Protein AF-H0T6N4-F1 (afdb_monomer_lite)

Foldseek 3Di:
DDQDDDDDDDDPDQDADDQVVVQVVCPPPVNVVVCVVVVNNGSLSVLLPDLAFPVLVCVVVDPDDDCDPVRNPVVPPPPVVVVCVVDDSLVVVLVSSVRHDYASVRHHDPVCRVVCRQQSVLSNVLVSLLSVLVVPDPDDDDQPRCCVSRLVSLLVSCLSHVPNCVSLVVLLVNLVSCVVPPVVVSLVSLVSSCVSNVVDCPSVVVCCVSPVD

Structure (mmCIF, N/CA/C/O backbone):
data_AF-H0T6N4-F1
#
_entry.id   AF-H0T6N4-F1
#
loop_
_atom_site.group_PDB
_atom_site.id
_atom_site.type_symbol
_atom_site.label_atom_id
_atom_site.label_alt_id
_atom_site.label_comp_id
_atom_site.label_asym_id
_atom_site.label_entity_id
_atom_site.label_seq_id
_atom_site.pdbx_PDB_ins_code
_atom_site.Cartn_x
_atom_site.Cartn_y
_atom_site.Cartn_z
_atom_site.occupancy
_atom_site.B_iso_or_equiv
_atom_site.auth_seq_id
_atom_site.auth_comp_id
_atom_site.auth_asym_id
_atom_site.auth_atom_id
_atom_site.pdbx_PDB_model_num
ATOM 1 N N . MET A 1 1 ? 16.482 3.032 12.336 1.00 51.75 1 MET A N 1
ATOM 2 C CA . MET A 1 1 ? 15.570 2.572 11.261 1.00 51.75 1 MET A CA 1
ATOM 3 C C . MET A 1 1 ? 16.281 1.523 10.421 1.00 51.75 1 MET A C 1
ATOM 5 O O . MET A 1 1 ? 17.484 1.651 10.234 1.00 51.75 1 MET A O 1
ATOM 9 N N . ARG A 1 2 ? 15.577 0.483 9.955 1.00 59.78 2 ARG A N 1
ATOM 10 C CA . ARG A 1 2 ? 16.132 -0.472 8.979 1.00 59.78 2 ARG A CA 1
ATOM 11 C C . ARG A 1 2 ? 16.198 0.201 7.602 1.00 59.78 2 ARG A C 1
ATOM 13 O O . ARG A 1 2 ? 15.245 0.874 7.221 1.00 59.78 2 ARG A O 1
ATOM 20 N N . THR A 1 3 ? 17.305 0.030 6.887 1.00 68.31 3 THR A N 1
ATOM 21 C CA . THR A 1 3 ? 17.477 0.498 5.504 1.00 68.31 3 THR A CA 1
ATOM 22 C C . THR A 1 3 ? 16.460 -0.206 4.597 1.00 68.31 3 THR A C 1
ATOM 24 O O . THR A 1 3 ? 16.413 -1.439 4.619 1.00 68.31 3 THR A O 1
ATOM 27 N N . PRO A 1 4 ? 15.629 0.521 3.828 1.00 76.06 4 PRO A N 1
ATOM 28 C CA . PRO A 1 4 ? 14.746 -0.107 2.856 1.00 76.06 4 PRO A CA 1
ATOM 29 C C . PRO A 1 4 ? 15.570 -0.789 1.759 1.00 76.06 4 PRO A C 1
ATOM 31 O O . PRO A 1 4 ? 16.602 -0.273 1.336 1.00 76.06 4 PRO A O 1
ATOM 34 N N . MET A 1 5 ? 15.110 -1.951 1.299 1.00 82.25 5 MET A N 1
ATOM 35 C CA . MET A 1 5 ? 15.769 -2.708 0.235 1.00 82.25 5 MET A CA 1
ATOM 36 C C . MET A 1 5 ? 14.965 -2.598 -1.056 1.00 82.25 5 MET A C 1
ATOM 38 O O . MET A 1 5 ? 13.753 -2.806 -1.055 1.00 82.25 5 MET A O 1
ATOM 42 N N . LEU A 1 6 ? 15.655 -2.310 -2.157 1.00 86.56 6 LEU A N 1
ATOM 43 C CA . LEU A 1 6 ? 15.113 -2.398 -3.508 1.00 86.56 6 LEU A CA 1
ATOM 44 C C . LEU A 1 6 ? 15.776 -3.570 -4.224 1.00 86.56 6 LEU A C 1
ATOM 46 O O . LEU A 1 6 ? 16.995 -3.724 -4.176 1.00 86.56 6 LEU A O 1
ATOM 50 N N . ALA A 1 7 ? 14.967 -4.386 -4.893 1.00 90.38 7 ALA A N 1
ATOM 51 C CA . ALA A 1 7 ? 15.448 -5.477 -5.725 1.00 90.38 7 ALA A CA 1
ATOM 52 C C . ALA A 1 7 ? 15.332 -5.094 -7.203 1.00 90.38 7 ALA A C 1
ATOM 54 O O . ALA A 1 7 ? 14.293 -4.605 -7.647 1.00 90.38 7 ALA A O 1
ATOM 55 N N . LEU A 1 8 ? 16.392 -5.353 -7.969 1.00 90.69 8 LEU A N 1
ATOM 56 C CA . LEU A 1 8 ? 16.370 -5.264 -9.425 1.00 90.69 8 LEU A CA 1
ATOM 57 C C . LEU A 1 8 ? 16.083 -6.646 -10.004 1.00 90.69 8 LEU A C 1
ATOM 59 O O . LEU A 1 8 ? 16.774 -7.616 -9.694 1.00 90.69 8 LEU A O 1
ATOM 63 N N . VAL A 1 9 ? 15.065 -6.728 -10.858 1.00 90.06 9 VAL A N 1
ATOM 64 C CA . VAL A 1 9 ? 14.668 -7.973 -11.521 1.00 90.06 9 VAL A CA 1
ATOM 65 C C . VAL A 1 9 ? 14.879 -7.816 -13.021 1.00 90.06 9 VAL A C 1
ATOM 67 O O . VAL A 1 9 ? 14.225 -7.002 -13.667 1.00 90.06 9 VAL A O 1
ATOM 70 N N . GLY A 1 10 ? 15.802 -8.604 -13.572 1.00 89.38 10 GLY A N 1
ATOM 71 C CA . GLY A 1 10 ? 16.109 -8.641 -15.001 1.00 89.38 10 GLY A CA 1
ATOM 72 C C . GLY A 1 10 ? 15.556 -9.891 -15.686 1.00 89.38 10 GLY A C 1
ATOM 73 O O . GLY A 1 10 ? 15.413 -10.951 -15.075 1.00 89.38 10 GLY A O 1
ATOM 74 N N . SER A 1 11 ? 15.268 -9.790 -16.982 1.00 89.62 11 SER A N 1
ATOM 75 C CA . SER A 1 11 ? 14.956 -10.947 -17.822 1.00 89.62 11 SER A CA 1
ATOM 76 C C . SER A 1 11 ? 15.528 -10.770 -19.224 1.00 89.62 11 SER A C 1
ATOM 78 O O . SER A 1 11 ? 15.591 -9.656 -19.730 1.00 89.62 11 SER A O 1
ATOM 80 N N . HIS A 1 12 ? 15.904 -11.873 -19.878 1.00 89.25 12 HIS A N 1
ATOM 81 C CA . HIS A 1 12 ? 16.406 -11.855 -21.259 1.00 89.25 12 HIS A CA 1
ATOM 82 C C . HIS A 1 12 ? 15.348 -11.452 -22.293 1.00 89.25 12 HIS A C 1
ATOM 84 O O . HIS A 1 12 ? 15.688 -11.116 -23.424 1.00 89.25 12 HIS A O 1
ATOM 90 N N . ARG A 1 13 ? 14.061 -11.537 -21.941 1.00 87.25 13 ARG A N 1
ATOM 91 C CA . ARG A 1 13 ? 12.942 -11.119 -22.791 1.00 87.25 13 ARG A CA 1
ATOM 92 C C . ARG A 1 13 ? 11.935 -10.342 -21.948 1.00 87.25 13 ARG A C 1
ATOM 94 O O . ARG A 1 13 ? 11.773 -10.693 -20.776 1.00 87.25 13 ARG A O 1
ATOM 101 N N . PRO A 1 14 ? 11.232 -9.349 -22.520 1.00 83.19 14 PRO A N 1
ATOM 102 C CA . PRO A 1 14 ? 10.120 -8.702 -21.837 1.00 83.19 14 PRO A CA 1
ATOM 103 C C . PRO A 1 14 ? 9.118 -9.748 -21.342 1.00 83.19 14 PRO A C 1
ATOM 105 O O . PRO A 1 14 ? 8.739 -10.656 -22.086 1.00 83.19 14 PRO A O 1
ATOM 108 N N . LYS A 1 15 ? 8.715 -9.640 -20.075 1.00 85.94 15 LYS A N 1
ATOM 109 C CA . LYS A 1 15 ? 7.705 -10.506 -19.468 1.00 85.94 15 LYS A CA 1
ATOM 110 C C . LYS A 1 15 ? 6.588 -9.642 -18.918 1.00 85.94 15 LYS A C 1
ATOM 112 O O . LYS A 1 15 ? 6.811 -8.882 -17.983 1.00 85.94 15 LYS A O 1
ATOM 117 N N . ALA A 1 16 ? 5.409 -9.799 -19.500 1.00 89.38 16 ALA A N 1
ATOM 118 C CA . ALA A 1 16 ? 4.186 -9.281 -18.924 1.00 89.38 16 ALA A CA 1
ATOM 119 C C . ALA A 1 16 ? 3.699 -10.230 -17.820 1.00 89.38 16 ALA A C 1
ATOM 121 O O . ALA A 1 16 ? 3.828 -11.456 -17.930 1.00 89.38 16 ALA A O 1
ATOM 122 N N . PHE A 1 17 ? 3.157 -9.661 -16.753 1.00 91.38 17 PHE A N 1
ATOM 123 C CA . PHE A 1 17 ? 2.506 -10.394 -15.686 1.00 91.38 17 PHE A CA 1
ATOM 124 C C . PHE A 1 17 ? 1.035 -10.609 -16.021 1.00 91.38 17 PHE A C 1
ATOM 126 O O . PHE A 1 17 ? 0.330 -9.703 -16.464 1.00 91.38 17 PHE A O 1
ATOM 133 N N . ASP A 1 18 ? 0.598 -11.834 -15.763 1.00 92.44 18 ASP A N 1
ATOM 134 C CA . ASP A 1 18 ? -0.796 -12.242 -15.774 1.00 92.44 18 ASP A CA 1
ATOM 135 C C . ASP A 1 18 ? -1.250 -12.366 -14.309 1.00 92.44 18 ASP A C 1
ATOM 137 O O . ASP A 1 18 ? -0.753 -13.251 -13.595 1.00 92.44 18 ASP A O 1
ATOM 141 N N . PRO A 1 19 ? -2.131 -11.469 -13.831 1.00 94.25 19 PRO A N 1
ATOM 142 C CA . PRO A 1 19 ? -2.608 -11.495 -12.456 1.00 94.25 19 PRO A CA 1
ATOM 143 C C . PRO A 1 19 ? -3.356 -12.777 -12.078 1.00 94.25 19 PRO A C 1
ATOM 145 O O . PRO A 1 19 ? -3.232 -13.209 -10.934 1.00 94.25 19 PRO A O 1
ATOM 148 N N . ASP A 1 20 ? -4.055 -13.431 -13.010 1.00 93.31 20 ASP A N 1
ATOM 149 C CA . ASP A 1 20 ? -4.801 -14.668 -12.733 1.00 93.31 20 ASP A CA 1
ATOM 150 C C . ASP A 1 20 ? -3.835 -15.844 -12.539 1.00 93.31 20 ASP A C 1
ATOM 152 O O . ASP A 1 20 ? -3.939 -16.651 -11.602 1.00 93.31 20 ASP A O 1
ATOM 156 N N . ARG A 1 21 ? -2.793 -15.893 -13.374 1.00 93.62 21 ARG A N 1
ATOM 157 C CA . ARG A 1 21 ? -1.688 -16.839 -13.192 1.00 93.62 21 ARG A CA 1
ATOM 158 C C . ARG A 1 21 ? -0.919 -16.574 -11.899 1.00 93.62 21 ARG A C 1
ATOM 160 O O . ARG A 1 21 ? -0.470 -17.523 -11.250 1.00 93.62 21 ARG A O 1
ATOM 167 N N . LEU A 1 22 ? -0.742 -15.306 -11.525 1.00 94.12 22 LEU A N 1
ATOM 168 C CA . LEU A 1 22 ? -0.120 -14.940 -10.256 1.00 94.12 22 LEU A CA 1
ATOM 169 C C . LEU A 1 22 ? -0.998 -15.370 -9.075 1.00 94.12 22 LEU A C 1
ATOM 171 O O . LEU A 1 22 ? -0.469 -15.977 -8.150 1.00 94.12 22 LEU A O 1
ATOM 175 N N . ALA A 1 23 ? -2.315 -15.164 -9.138 1.00 94.94 23 ALA A N 1
ATOM 176 C CA . ALA A 1 23 ? -3.258 -15.603 -8.108 1.00 94.94 23 ALA A CA 1
ATOM 177 C C . ALA A 1 23 ? -3.172 -17.118 -7.889 1.00 94.94 23 ALA A C 1
ATOM 179 O O . ALA A 1 23 ? -3.042 -17.578 -6.756 1.00 94.94 23 ALA A O 1
ATOM 180 N N . THR A 1 24 ? -3.127 -17.884 -8.983 1.00 95.56 24 THR A N 1
ATOM 181 C CA . THR A 1 24 ? -2.957 -19.344 -8.934 1.00 95.56 24 THR A CA 1
ATOM 182 C C . THR A 1 24 ? -1.681 -19.727 -8.177 1.00 95.56 24 THR A C 1
ATOM 184 O O . THR A 1 24 ? -1.715 -20.592 -7.306 1.00 95.56 24 THR A O 1
ATOM 187 N N . ARG A 1 25 ? -0.560 -19.043 -8.445 1.00 94.44 25 ARG A N 1
ATOM 188 C CA . ARG A 1 25 ? 0.715 -19.291 -7.751 1.00 94.44 25 ARG A CA 1
ATOM 189 C C . ARG A 1 25 ? 0.686 -18.880 -6.283 1.00 94.44 25 ARG A C 1
ATOM 191 O O . ARG A 1 25 ? 1.189 -19.623 -5.454 1.00 94.44 25 ARG A O 1
ATOM 198 N N . LEU A 1 26 ? 0.116 -17.721 -5.960 1.00 94.25 26 LEU A N 1
ATOM 199 C CA . LEU A 1 26 ? 0.004 -17.246 -4.575 1.00 94.25 26 LEU A CA 1
ATOM 200 C C . LEU A 1 26 ? -0.896 -18.161 -3.730 1.00 94.25 26 LEU A C 1
ATOM 202 O O . LEU A 1 26 ? -0.685 -18.297 -2.528 1.00 94.25 26 LEU A O 1
ATOM 206 N N . SER A 1 27 ? -1.861 -18.834 -4.365 1.00 94.25 27 SER A N 1
ATOM 207 C CA . SER A 1 27 ? -2.735 -19.816 -3.716 1.00 94.25 27 SER A CA 1
ATOM 208 C C . SER A 1 27 ? -2.119 -21.209 -3.541 1.00 94.25 27 SER A C 1
ATOM 210 O O . SER A 1 27 ? -2.746 -22.062 -2.911 1.00 94.25 27 SER A O 1
ATOM 212 N N . ASP A 1 28 ? -0.914 -21.450 -4.072 1.00 96.44 28 ASP A N 1
ATOM 213 C CA . ASP A 1 28 ? -0.236 -22.741 -3.966 1.00 96.44 28 ASP A CA 1
ATOM 214 C C . ASP A 1 28 ? -0.057 -23.141 -2.483 1.00 96.44 28 ASP A C 1
ATOM 216 O O . ASP A 1 28 ? 0.488 -22.353 -1.702 1.00 96.44 28 ASP A O 1
ATOM 220 N N . PRO A 1 29 ? -0.495 -24.346 -2.062 1.00 96.44 29 PRO A N 1
ATOM 221 C CA . PRO A 1 29 ? -0.458 -24.754 -0.657 1.00 96.44 29 PRO A CA 1
ATOM 222 C C . PRO A 1 29 ? 0.941 -24.797 -0.032 1.00 96.44 29 PRO A C 1
ATOM 224 O O . PRO A 1 29 ? 1.057 -24.680 1.188 1.00 96.44 29 PRO A O 1
ATOM 227 N N . GLN A 1 30 ? 1.997 -24.974 -0.833 1.00 96.12 30 GLN A N 1
ATOM 228 C CA . GLN A 1 30 ? 3.381 -24.961 -0.356 1.00 96.12 30 GLN A CA 1
ATOM 229 C C . GLN A 1 30 ? 3.926 -23.535 -0.247 1.00 96.12 30 GLN A C 1
ATOM 231 O O . GLN A 1 30 ? 4.715 -23.247 0.653 1.00 96.12 30 GLN A O 1
ATOM 236 N N . LEU A 1 31 ? 3.505 -22.636 -1.141 1.00 94.56 31 LEU A N 1
ATOM 237 C CA . LEU A 1 31 ? 3.996 -21.258 -1.176 1.00 94.56 31 LEU A CA 1
ATOM 238 C C . LEU A 1 31 ? 3.244 -20.333 -0.209 1.00 94.56 31 LEU A C 1
ATOM 240 O O . LEU A 1 31 ? 3.855 -19.480 0.437 1.00 94.56 31 LEU A O 1
ATOM 244 N N . ARG A 1 32 ? 1.927 -20.504 -0.077 1.00 94.94 32 ARG A N 1
ATOM 245 C CA . ARG A 1 32 ? 1.059 -19.614 0.706 1.00 94.94 32 ARG A CA 1
ATOM 246 C C . ARG A 1 32 ? 1.507 -19.425 2.166 1.00 94.94 32 ARG A C 1
ATOM 248 O O . ARG A 1 32 ? 1.532 -18.274 2.605 1.00 94.94 32 ARG A O 1
ATOM 255 N N . PRO A 1 33 ? 1.919 -20.467 2.921 1.00 95.69 33 PRO A N 1
ATOM 256 C CA . PRO A 1 33 ? 2.396 -20.290 4.296 1.00 95.69 33 PRO A CA 1
ATOM 257 C C . PRO A 1 33 ? 3.670 -19.441 4.408 1.00 95.69 33 PRO A C 1
ATOM 259 O O . PRO A 1 33 ? 3.931 -18.877 5.467 1.00 95.69 33 PRO A O 1
ATOM 262 N N . LEU A 1 34 ? 4.460 -19.343 3.331 1.00 94.69 34 LEU A N 1
ATOM 263 C CA . LEU A 1 34 ? 5.684 -18.538 3.281 1.00 94.69 34 LEU A CA 1
ATOM 264 C C . LEU A 1 34 ? 5.401 -17.071 2.930 1.00 94.69 34 LEU A C 1
ATOM 266 O O . LEU A 1 34 ? 6.140 -16.188 3.358 1.00 94.69 34 LEU A O 1
ATOM 270 N N . LEU A 1 35 ? 4.348 -16.809 2.150 1.00 93.31 35 LEU A N 1
ATOM 271 C CA . LEU A 1 35 ? 4.019 -15.475 1.639 1.00 93.31 35 LEU A CA 1
ATOM 272 C C . LEU A 1 35 ? 3.027 -14.705 2.511 1.00 93.31 35 LEU A C 1
ATOM 274 O O . LEU A 1 35 ? 3.168 -13.493 2.657 1.00 93.31 35 LEU A O 1
ATOM 278 N N . SER A 1 36 ? 2.064 -15.391 3.128 1.00 90.94 36 SER A N 1
ATOM 279 C CA . SER A 1 36 ? 1.042 -14.743 3.961 1.00 90.94 36 SER A CA 1
ATOM 280 C C . SER A 1 36 ? 1.636 -13.952 5.143 1.00 90.94 36 SER A C 1
ATOM 282 O O . SER A 1 36 ? 1.239 -12.807 5.350 1.00 90.94 36 SER A O 1
ATOM 284 N N . PRO A 1 37 ? 2.680 -14.435 5.858 1.00 91.19 37 PRO A N 1
ATOM 285 C CA . PRO A 1 37 ? 3.345 -13.630 6.890 1.00 91.19 37 PRO A CA 1
ATOM 286 C C . PRO A 1 37 ? 4.029 -12.359 6.362 1.00 91.19 37 PRO A C 1
ATOM 288 O O . PRO A 1 37 ? 4.341 -11.463 7.144 1.00 91.19 37 PRO A O 1
ATOM 291 N N . LEU A 1 38 ? 4.290 -12.284 5.053 1.00 89.44 38 LEU A N 1
ATOM 292 C CA . LEU A 1 38 ? 4.852 -11.111 4.379 1.00 89.44 38 LEU A CA 1
ATOM 293 C C . LEU A 1 38 ? 3.760 -10.163 3.849 1.00 89.44 38 LEU A C 1
ATOM 295 O O . LEU A 1 38 ? 4.097 -9.139 3.258 1.00 89.44 38 LEU A O 1
ATOM 299 N N . GLY A 1 39 ? 2.478 -10.498 4.043 1.00 90.00 39 GLY A N 1
ATOM 300 C CA . GLY A 1 39 ? 1.335 -9.753 3.511 1.00 90.00 39 GLY A CA 1
ATOM 301 C C . GLY A 1 39 ? 1.202 -9.850 1.992 1.00 90.00 39 GLY A C 1
ATOM 302 O O . GLY A 1 39 ? 0.767 -8.895 1.359 1.00 90.00 39 GLY A O 1
ATOM 303 N N . LEU A 1 40 ? 1.659 -10.957 1.394 1.00 92.12 40 LEU A N 1
ATOM 304 C CA . LEU A 1 40 ? 1.586 -11.215 -0.046 1.00 92.1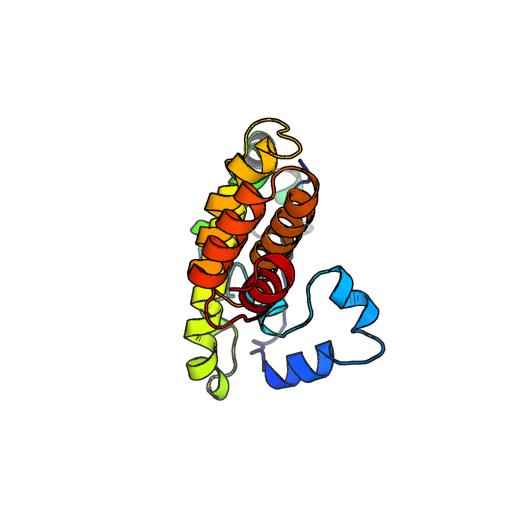2 40 LEU A CA 1
ATOM 305 C C . LEU A 1 40 ? 0.525 -12.285 -0.327 1.00 92.12 40 LEU A C 1
ATOM 307 O O . LEU A 1 40 ? 0.852 -13.424 -0.668 1.00 92.12 40 LEU A O 1
ATOM 311 N N . ASP A 1 41 ? -0.745 -11.924 -0.154 1.00 91.81 41 ASP A N 1
ATOM 312 C CA . ASP A 1 41 ? -1.874 -12.857 -0.238 1.00 91.81 41 ASP A CA 1
ATOM 313 C C . ASP A 1 41 ? -2.577 -12.811 -1.603 1.00 91.81 41 ASP A C 1
ATOM 315 O O . ASP A 1 41 ? -3.152 -13.808 -2.048 1.00 91.81 41 ASP A O 1
ATOM 319 N N . GLN A 1 42 ? -2.525 -11.666 -2.281 1.00 94.50 42 GLN A N 1
ATOM 320 C CA . GLN A 1 42 ? -3.199 -11.390 -3.544 1.00 94.50 42 GLN A CA 1
ATOM 321 C C . GLN A 1 42 ? -2.227 -10.826 -4.590 1.00 94.50 42 GLN A C 1
ATOM 323 O O . GLN A 1 42 ? -1.201 -10.232 -4.249 1.00 94.50 42 GLN A O 1
ATOM 328 N N . PRO A 1 43 ? -2.536 -10.944 -5.898 1.00 95.94 43 PRO A N 1
ATOM 329 C CA . PRO A 1 43 ? -1.671 -10.411 -6.952 1.00 95.94 43 PRO A CA 1
ATOM 330 C C . PRO A 1 43 ? -1.366 -8.918 -6.793 1.00 95.94 43 PRO A C 1
ATOM 332 O O . PRO A 1 43 ? -0.260 -8.479 -7.110 1.00 95.94 43 PRO A O 1
ATOM 335 N N . ILE A 1 44 ? -2.330 -8.143 -6.284 1.00 95.75 44 ILE A N 1
ATOM 336 C CA . ILE A 1 44 ? -2.165 -6.707 -6.052 1.00 95.75 44 ILE A CA 1
ATOM 337 C C . ILE A 1 44 ? -1.114 -6.405 -4.979 1.00 95.75 44 ILE A C 1
ATOM 339 O O . ILE A 1 44 ? -0.384 -5.428 -5.127 1.00 95.75 44 ILE A O 1
ATOM 343 N N . ASP A 1 45 ? -0.948 -7.274 -3.979 1.00 94.31 45 ASP A N 1
ATOM 344 C CA . ASP A 1 45 ? 0.025 -7.078 -2.901 1.00 94.31 45 ASP A CA 1
ATOM 345 C C . ASP A 1 45 ? 1.458 -7.140 -3.422 1.00 94.31 45 ASP A C 1
ATOM 347 O O . ASP A 1 45 ? 2.320 -6.411 -2.933 1.00 94.31 45 ASP A O 1
ATOM 351 N N . LEU A 1 46 ? 1.705 -7.971 -4.445 1.00 93.06 46 LEU A N 1
ATOM 352 C CA . LEU A 1 46 ? 3.003 -8.102 -5.107 1.00 93.06 46 LEU A CA 1
ATOM 353 C C . LEU A 1 46 ? 3.195 -7.049 -6.205 1.00 93.06 46 LEU A C 1
ATOM 355 O O . LEU A 1 46 ? 4.209 -6.350 -6.231 1.00 93.06 46 LEU A O 1
ATOM 359 N N . LEU A 1 47 ? 2.224 -6.911 -7.114 1.00 94.31 47 LEU A N 1
ATOM 360 C CA . LEU A 1 47 ? 2.290 -5.947 -8.222 1.00 94.31 47 LEU A CA 1
ATOM 361 C C . LEU A 1 47 ? 2.314 -4.496 -7.707 1.00 94.31 47 LEU A C 1
ATOM 363 O O . LEU A 1 47 ? 2.956 -3.621 -8.291 1.00 94.31 47 LEU A O 1
ATOM 367 N N . GLY A 1 48 ? 1.694 -4.254 -6.555 1.00 93.75 48 GLY A N 1
ATOM 368 C CA . GLY A 1 48 ? 1.736 -3.000 -5.816 1.00 93.75 48 GLY A CA 1
ATOM 369 C C . GLY A 1 48 ? 3.120 -2.618 -5.276 1.00 93.75 48 GLY A C 1
ATOM 370 O O . GLY A 1 48 ? 3.345 -1.449 -4.964 1.00 93.75 48 GLY A O 1
ATOM 371 N N . GLN A 1 49 ? 4.083 -3.546 -5.213 1.00 91.38 49 GLN A N 1
ATOM 372 C CA . GLN A 1 49 ? 5.458 -3.247 -4.780 1.00 91.38 49 GLN A CA 1
ATOM 373 C C . GLN A 1 49 ? 6.363 -2.758 -5.913 1.00 91.38 49 GLN A C 1
ATOM 375 O O . GLN A 1 49 ? 7.467 -2.285 -5.648 1.00 91.38 49 GLN A O 1
ATOM 380 N N . TYR A 1 50 ? 5.917 -2.823 -7.171 1.00 92.19 50 TYR A N 1
ATOM 381 C CA . TYR A 1 50 ? 6.718 -2.331 -8.289 1.00 92.19 50 TYR A CA 1
ATOM 382 C C . TYR A 1 50 ? 6.925 -0.820 -8.193 1.00 92.19 50 TYR A C 1
ATOM 384 O O . TYR A 1 50 ? 5.977 -0.039 -8.083 1.00 92.19 50 TYR A O 1
ATOM 392 N N . VAL A 1 51 ? 8.193 -0.413 -8.198 1.00 91.19 51 VAL A N 1
ATOM 393 C CA . VAL A 1 51 ? 8.592 0.998 -8.151 1.00 91.19 51 VAL A CA 1
ATOM 394 C C . VAL A 1 51 ? 8.773 1.553 -9.558 1.00 91.19 51 VAL A C 1
ATOM 396 O O . VAL A 1 51 ? 8.264 2.632 -9.852 1.00 91.19 51 VAL A O 1
ATOM 399 N N . ALA A 1 52 ? 9.391 0.783 -10.457 1.00 91.25 52 ALA A N 1
ATOM 400 C CA . ALA A 1 52 ? 9.632 1.192 -11.837 1.00 91.25 52 ALA A CA 1
ATOM 401 C C . ALA A 1 52 ? 9.396 0.053 -12.839 1.00 91.25 52 ALA A C 1
ATOM 403 O O . ALA A 1 52 ? 9.785 -1.091 -12.589 1.00 91.25 52 ALA A O 1
ATOM 404 N N . GLY A 1 53 ? 8.828 0.394 -13.999 1.00 89.44 53 GLY A N 1
ATOM 405 C CA . GLY A 1 53 ? 8.904 -0.430 -15.209 1.00 89.44 53 GLY A CA 1
ATOM 406 C C . GLY A 1 53 ? 10.260 -0.277 -15.923 1.00 89.44 53 GLY A C 1
ATOM 407 O O . GLY A 1 53 ? 11.027 0.634 -15.590 1.00 89.44 53 GLY A O 1
ATOM 408 N N . PRO A 1 54 ? 10.596 -1.149 -16.892 1.00 88.62 54 PRO A N 1
ATOM 409 C CA . PRO A 1 54 ? 11.873 -1.118 -17.607 1.00 88.62 54 PRO A CA 1
ATOM 410 C C . PRO A 1 54 ? 12.182 0.231 -18.270 1.00 88.62 54 PRO A C 1
ATOM 412 O O . PRO A 1 54 ? 13.324 0.687 -18.194 1.00 88.62 54 PRO A O 1
ATOM 415 N N . ALA A 1 55 ? 11.200 0.897 -18.886 1.00 88.94 55 ALA A N 1
ATOM 416 C CA . ALA A 1 55 ? 11.434 2.171 -19.563 1.00 88.94 55 ALA A CA 1
ATOM 417 C C . ALA A 1 55 ? 11.701 3.292 -18.551 1.00 88.94 55 ALA A C 1
ATOM 419 O O . ALA A 1 55 ? 12.639 4.079 -18.714 1.00 88.94 55 ALA A O 1
ATOM 420 N N . SER A 1 56 ? 10.917 3.348 -17.468 1.00 89.69 56 SER A N 1
ATOM 421 C CA . SER A 1 56 ? 11.159 4.340 -16.420 1.00 89.69 56 SER A CA 1
ATOM 422 C C . SER A 1 56 ? 12.461 4.088 -15.666 1.00 89.69 56 SER A C 1
ATOM 424 O O . SER A 1 56 ? 13.133 5.056 -15.313 1.00 89.69 56 SER A O 1
ATOM 426 N N . LEU A 1 57 ? 12.830 2.828 -15.433 1.00 89.56 57 LEU A N 1
ATOM 427 C CA . LEU A 1 57 ? 14.086 2.470 -14.783 1.00 89.56 57 LEU A CA 1
ATOM 428 C C . LEU A 1 57 ? 15.292 2.842 -15.654 1.00 89.56 57 LEU A C 1
ATOM 430 O O . LEU A 1 57 ? 16.250 3.410 -15.140 1.00 89.56 57 LEU A O 1
ATOM 434 N N . ALA A 1 58 ? 15.229 2.594 -16.967 1.00 89.19 58 ALA A N 1
ATOM 435 C CA . ALA A 1 58 ? 16.281 3.001 -17.901 1.00 89.19 58 ALA A CA 1
ATOM 436 C C . ALA A 1 58 ? 16.464 4.528 -17.925 1.00 89.19 58 ALA A C 1
ATOM 438 O O . ALA A 1 58 ? 17.588 5.024 -17.891 1.00 89.19 58 ALA A O 1
ATOM 439 N N . ARG A 1 59 ? 15.359 5.284 -17.917 1.00 88.94 59 ARG A N 1
ATOM 440 C CA . ARG A 1 59 ? 15.397 6.751 -17.828 1.00 88.94 59 ARG A CA 1
ATOM 441 C C . ARG A 1 59 ? 15.962 7.240 -16.494 1.00 88.94 59 ARG A C 1
ATOM 443 O O . ARG A 1 59 ? 16.731 8.192 -16.495 1.00 88.94 59 ARG A O 1
ATOM 450 N N . PHE A 1 60 ? 15.585 6.600 -15.387 1.00 87.12 60 PHE A N 1
ATOM 451 C CA . PHE A 1 60 ? 16.100 6.917 -14.055 1.00 87.12 60 PHE A CA 1
ATOM 452 C C . PHE A 1 60 ? 17.611 6.651 -13.950 1.00 87.12 60 PHE A C 1
ATOM 454 O O . PHE A 1 60 ? 18.352 7.492 -13.453 1.00 87.12 60 PHE A O 1
ATOM 461 N N . ALA A 1 61 ? 18.084 5.509 -14.460 1.00 86.12 61 ALA A N 1
ATOM 462 C CA . ALA A 1 61 ? 19.503 5.151 -14.438 1.00 86.12 61 ALA A CA 1
ATOM 463 C C . ALA A 1 61 ? 20.360 6.040 -15.360 1.00 86.12 61 ALA A C 1
ATOM 465 O O . ALA A 1 61 ? 21.523 6.320 -15.056 1.00 86.12 61 ALA A O 1
ATOM 466 N N . GLY A 1 62 ? 19.788 6.491 -16.481 1.00 87.62 62 GLY A N 1
ATOM 467 C CA . GLY A 1 62 ? 20.501 7.263 -17.493 1.00 87.62 62 GLY A CA 1
ATOM 468 C C . GLY A 1 62 ? 21.617 6.458 -18.183 1.00 87.62 62 GLY A C 1
ATOM 469 O O . GLY A 1 62 ? 21.703 5.240 -18.033 1.00 87.62 62 GLY A O 1
ATOM 470 N N . PRO A 1 63 ? 22.502 7.121 -18.946 1.00 83.94 63 PRO A N 1
ATOM 471 C CA . PRO A 1 63 ? 23.582 6.474 -19.698 1.00 83.94 63 PRO A CA 1
ATOM 472 C C . PRO A 1 63 ? 24.810 6.128 -18.833 1.00 83.94 63 PRO A C 1
ATOM 474 O O . PRO A 1 63 ? 25.907 6.030 -19.373 1.00 83.94 63 PRO A O 1
ATOM 477 N N . GLY A 1 64 ? 24.661 6.045 -17.503 1.00 77.56 64 GLY A N 1
ATOM 478 C CA . GLY A 1 64 ? 25.770 5.954 -16.546 1.00 77.56 64 GLY A CA 1
ATOM 479 C C . GLY A 1 64 ? 26.813 4.873 -16.881 1.00 77.56 64 GLY A C 1
ATOM 480 O O . GLY A 1 64 ? 26.522 3.936 -17.625 1.00 77.56 64 GLY A O 1
ATOM 481 N N . PRO A 1 65 ? 28.042 4.993 -16.344 1.00 81.31 65 PRO A N 1
ATOM 482 C CA . PRO A 1 65 ? 29.135 4.094 -16.697 1.00 81.31 65 PRO A CA 1
ATOM 483 C C . PRO A 1 65 ? 28.763 2.638 -16.408 1.00 81.31 65 PRO A C 1
ATOM 485 O O . PRO A 1 65 ? 28.213 2.317 -15.353 1.00 81.31 65 PRO A O 1
ATOM 488 N N . LEU A 1 66 ? 29.089 1.752 -17.350 1.00 83.44 66 LEU A N 1
ATOM 489 C CA . LEU A 1 66 ? 28.891 0.323 -17.167 1.00 83.44 66 LEU A CA 1
ATOM 490 C C . LEU A 1 66 ? 29.907 -0.195 -16.147 1.00 83.44 66 LEU A C 1
ATOM 492 O O . LEU A 1 66 ? 31.115 -0.115 -16.368 1.00 83.44 66 LEU A O 1
ATOM 496 N N . ASN A 1 67 ? 29.411 -0.744 -15.041 1.00 84.81 67 ASN A N 1
ATOM 497 C CA . ASN A 1 67 ? 30.254 -1.443 -14.084 1.00 84.81 67 ASN A CA 1
ATOM 498 C C . ASN A 1 67 ? 30.665 -2.795 -14.681 1.00 84.81 67 ASN A C 1
ATOM 500 O O . ASN A 1 67 ? 29.808 -3.647 -14.921 1.00 84.81 67 ASN A O 1
ATOM 504 N N . THR A 1 68 ? 31.959 -2.9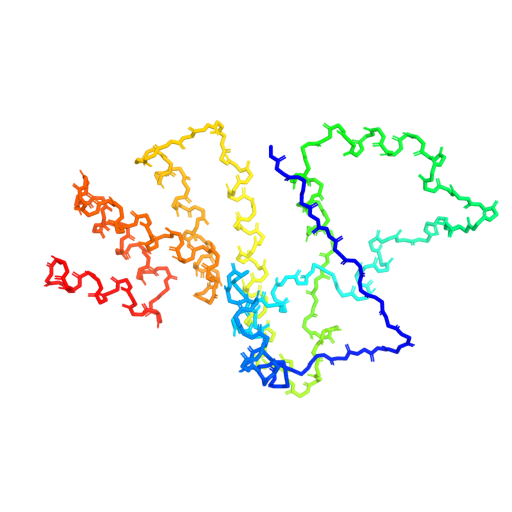76 -14.923 1.00 88.38 68 THR A N 1
ATOM 505 C CA . THR A 1 68 ? 32.544 -4.214 -15.467 1.00 88.38 68 THR A CA 1
ATOM 506 C C . THR A 1 68 ? 33.661 -4.702 -14.553 1.00 88.38 68 THR A C 1
ATOM 508 O O . THR A 1 68 ? 34.108 -3.954 -13.685 1.00 88.38 68 THR A O 1
ATOM 511 N N . ASP A 1 69 ? 34.129 -5.934 -14.748 1.00 86.19 69 ASP A N 1
ATOM 512 C CA . ASP A 1 69 ? 35.247 -6.473 -13.963 1.00 86.19 69 ASP A CA 1
ATOM 513 C C . ASP A 1 69 ? 36.541 -5.669 -14.190 1.00 86.19 69 ASP A C 1
ATOM 515 O O . ASP A 1 69 ? 37.282 -5.409 -13.244 1.00 86.19 69 ASP A O 1
ATOM 519 N N . ASP A 1 70 ? 36.762 -5.184 -15.419 1.00 89.12 70 ASP A N 1
ATOM 520 C CA . ASP A 1 70 ? 37.920 -4.354 -15.783 1.00 89.12 70 ASP A CA 1
ATOM 521 C C . ASP A 1 70 ? 37.762 -2.880 -15.368 1.00 89.12 70 ASP A C 1
ATOM 523 O O . ASP A 1 70 ? 38.743 -2.149 -15.222 1.00 89.12 70 ASP A O 1
ATOM 527 N N . PHE A 1 71 ? 36.521 -2.427 -15.169 1.00 83.56 71 PHE A N 1
ATOM 528 C CA . PHE A 1 71 ? 36.193 -1.074 -14.724 1.00 83.56 71 PHE A CA 1
ATOM 529 C C . PHE A 1 71 ? 35.113 -1.105 -13.626 1.00 83.56 71 PHE A C 1
ATOM 531 O O . PHE A 1 71 ? 33.946 -0.774 -13.883 1.00 83.56 71 PHE A O 1
ATOM 538 N N . PRO A 1 72 ? 35.478 -1.512 -12.391 1.00 82.88 72 PRO A N 1
ATOM 539 C CA . PRO A 1 72 ? 34.542 -1.695 -11.279 1.00 82.88 72 PRO A CA 1
ATOM 540 C C . PRO A 1 72 ? 34.170 -0.353 -10.628 1.00 82.88 72 PRO A C 1
ATOM 542 O O . PRO A 1 72 ? 34.446 -0.090 -9.456 1.00 82.88 72 PRO A O 1
ATOM 545 N N . PHE A 1 73 ? 33.545 0.522 -11.415 1.00 80.56 73 PHE A N 1
ATOM 546 C CA . PHE A 1 73 ? 33.183 1.891 -11.055 1.00 80.56 73 PHE A CA 1
ATOM 547 C C . PHE A 1 73 ? 32.455 2.009 -9.703 1.00 80.56 73 PHE A C 1
ATOM 549 O O . PHE A 1 73 ? 32.763 2.912 -8.925 1.00 80.56 73 PHE A O 1
ATOM 556 N N . VAL A 1 74 ? 31.537 1.087 -9.385 1.00 76.75 74 VAL A N 1
ATOM 557 C CA . VAL A 1 74 ? 30.735 1.127 -8.142 1.00 76.75 74 VAL A CA 1
ATOM 558 C C . VAL A 1 74 ? 31.609 1.038 -6.887 1.00 76.75 74 VAL A C 1
ATOM 560 O O . VAL A 1 74 ? 31.328 1.701 -5.888 1.00 76.75 74 VAL A O 1
ATOM 563 N N . THR A 1 75 ? 32.680 0.246 -6.942 1.00 74.75 75 THR A N 1
ATOM 564 C CA . THR A 1 75 ? 33.593 0.038 -5.810 1.00 74.75 75 THR A CA 1
ATOM 565 C C . THR A 1 75 ? 34.456 1.272 -5.546 1.00 74.75 75 THR A C 1
ATOM 567 O O . THR A 1 75 ? 34.801 1.546 -4.397 1.00 74.75 75 THR A O 1
ATOM 570 N N . PHE A 1 76 ? 34.802 2.027 -6.593 1.00 73.38 76 PHE A N 1
ATOM 571 C CA . PHE A 1 76 ? 35.799 3.098 -6.518 1.00 73.38 76 PHE A CA 1
ATOM 572 C C . PHE A 1 76 ? 35.219 4.525 -6.515 1.00 73.38 76 PHE A C 1
ATOM 574 O O . PHE A 1 76 ? 35.938 5.456 -6.143 1.00 73.38 76 PHE A O 1
ATOM 581 N N . ASP A 1 77 ? 33.937 4.738 -6.844 1.00 69.38 77 ASP A N 1
ATOM 582 C CA . ASP A 1 77 ? 33.291 6.058 -6.704 1.00 69.38 77 ASP A CA 1
ATOM 583 C C . ASP A 1 77 ? 32.888 6.355 -5.245 1.00 69.38 77 ASP A C 1
ATOM 585 O O . ASP A 1 77 ? 31.738 6.222 -4.817 1.00 69.38 77 ASP A O 1
ATOM 589 N N . ALA A 1 78 ? 33.869 6.789 -4.454 1.00 56.31 78 ALA A N 1
ATOM 590 C CA . ALA A 1 78 ? 33.689 7.104 -3.039 1.00 56.31 78 ALA A CA 1
ATOM 591 C C . ALA A 1 78 ? 32.769 8.315 -2.779 1.00 56.31 78 ALA A C 1
ATOM 593 O O . ALA A 1 78 ? 32.150 8.391 -1.719 1.00 56.31 78 ALA A O 1
ATOM 594 N N . ARG A 1 79 ? 32.652 9.277 -3.710 1.00 58.31 79 ARG A N 1
ATOM 595 C CA . ARG A 1 79 ? 31.933 10.541 -3.444 1.00 58.31 79 ARG A CA 1
ATOM 596 C C . ARG A 1 79 ? 30.420 10.354 -3.441 1.00 58.31 79 ARG A C 1
ATOM 598 O O . ARG A 1 79 ? 29.757 10.830 -2.522 1.00 58.31 79 ARG A O 1
ATOM 605 N N . ARG A 1 80 ? 29.878 9.632 -4.427 1.00 61.09 80 ARG A N 1
ATOM 606 C CA . ARG A 1 80 ? 28.438 9.320 -4.483 1.00 61.09 80 ARG A CA 1
ATOM 607 C C . ARG A 1 80 ? 27.997 8.434 -3.321 1.00 61.09 80 ARG A C 1
ATOM 609 O O . ARG A 1 80 ? 26.939 8.677 -2.744 1.00 61.09 80 ARG A O 1
ATOM 616 N N . ASN A 1 81 ? 28.837 7.474 -2.940 1.00 58.62 81 ASN A N 1
ATOM 617 C CA . ASN A 1 81 ? 28.571 6.583 -1.815 1.00 58.62 81 ASN A CA 1
ATOM 618 C C . ASN A 1 81 ? 28.487 7.359 -0.490 1.00 58.62 81 ASN A C 1
ATOM 620 O O . ASN A 1 81 ? 27.563 7.138 0.284 1.00 58.62 81 ASN A O 1
ATOM 624 N N . VAL A 1 82 ? 29.372 8.332 -0.250 1.00 56.84 82 VAL A N 1
ATOM 625 C CA . VAL A 1 82 ? 29.351 9.140 0.985 1.00 56.84 82 VAL A CA 1
ATOM 626 C C . VAL A 1 82 ? 28.096 10.016 1.094 1.00 56.84 82 VAL A C 1
ATOM 628 O O . VAL A 1 82 ? 27.492 10.068 2.163 1.00 56.84 82 VAL A O 1
ATOM 631 N N . THR A 1 83 ? 27.654 10.669 0.012 1.00 58.12 83 THR A N 1
ATOM 632 C CA . THR A 1 83 ? 26.423 11.486 0.042 1.00 58.12 83 THR A CA 1
ATOM 633 C C . THR A 1 83 ? 25.168 10.628 0.219 1.00 58.12 83 THR A C 1
ATOM 635 O O . THR A 1 83 ? 24.296 10.987 1.007 1.00 58.12 83 THR A O 1
ATOM 638 N N . ALA A 1 84 ? 25.088 9.471 -0.449 1.00 59.44 84 ALA A N 1
ATOM 639 C CA . ALA A 1 84 ? 23.967 8.541 -0.297 1.00 59.44 84 ALA A CA 1
ATOM 640 C C . ALA A 1 84 ? 23.874 7.933 1.117 1.00 59.44 84 ALA A C 1
ATOM 642 O O . ALA A 1 84 ? 22.779 7.625 1.579 1.00 59.44 84 ALA A O 1
ATOM 643 N N . LEU A 1 85 ? 25.005 7.791 1.818 1.00 61.88 85 LEU A N 1
ATOM 644 C CA . LEU A 1 85 ? 25.065 7.283 3.194 1.00 61.88 85 LEU A CA 1
ATOM 645 C C . LEU A 1 85 ? 24.733 8.338 4.265 1.00 61.88 85 LEU A C 1
ATOM 647 O O . LEU A 1 85 ? 24.501 7.968 5.414 1.00 61.88 85 LEU A O 1
ATOM 651 N N . ALA A 1 86 ? 24.724 9.631 3.919 1.00 67.00 86 ALA A N 1
ATOM 652 C CA . ALA A 1 86 ? 24.462 10.718 4.867 1.00 67.00 86 ALA A CA 1
ATOM 653 C C . ALA A 1 86 ? 22.965 11.049 5.029 1.00 67.00 86 ALA A C 1
ATOM 655 O O . ALA A 1 86 ? 22.563 11.548 6.080 1.00 67.00 86 ALA A O 1
ATOM 656 N N . ALA A 1 87 ? 22.141 10.775 4.013 1.00 68.50 87 ALA A N 1
ATOM 657 C CA . ALA A 1 87 ? 20.695 10.976 4.086 1.00 68.50 87 ALA A CA 1
ATOM 658 C C . ALA A 1 87 ? 20.012 9.841 4.876 1.00 68.50 87 ALA A C 1
ATOM 660 O O . ALA A 1 87 ? 20.457 8.688 4.818 1.00 68.50 87 ALA A O 1
ATOM 661 N N . PRO A 1 88 ? 18.902 10.111 5.587 1.00 76.69 88 PRO A N 1
ATOM 662 C CA . PRO A 1 88 ? 18.068 9.056 6.138 1.00 76.69 88 PRO A CA 1
ATOM 663 C C . PRO A 1 88 ? 17.660 8.057 5.037 1.00 76.69 88 PRO A C 1
ATOM 665 O O . PRO A 1 88 ? 17.137 8.473 4.004 1.00 76.69 88 PRO A O 1
ATOM 668 N N . PRO A 1 89 ? 17.825 6.733 5.231 1.00 77.25 89 PRO A N 1
ATOM 669 C CA . PRO A 1 89 ? 17.587 5.752 4.167 1.00 77.25 89 PRO A CA 1
ATOM 670 C C . PRO A 1 89 ? 16.188 5.781 3.526 1.00 77.25 89 PRO A C 1
ATOM 672 O O . PRO A 1 89 ? 16.015 5.368 2.381 1.00 77.25 89 PRO A O 1
ATOM 675 N N . TRP A 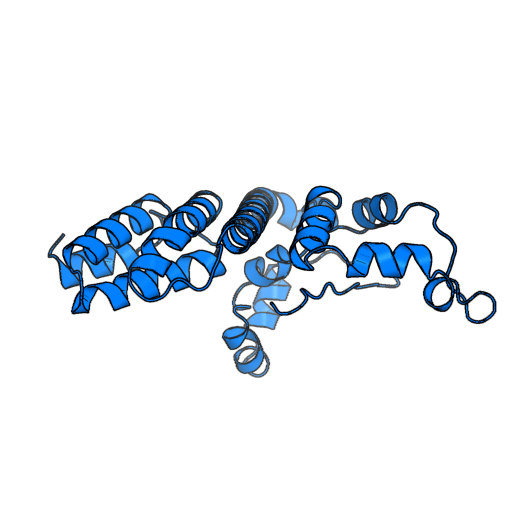1 90 ? 15.177 6.260 4.252 1.00 78.38 90 TRP A N 1
ATOM 676 C CA . TRP A 1 90 ? 13.817 6.418 3.736 1.00 78.38 90 TRP A CA 1
ATOM 677 C C . TRP A 1 90 ? 13.685 7.587 2.751 1.00 78.38 90 TRP A C 1
ATOM 679 O O . TRP A 1 90 ? 12.835 7.526 1.866 1.00 78.38 90 TRP A O 1
ATOM 689 N N . GLU A 1 91 ? 14.518 8.623 2.867 1.00 82.19 91 GLU A N 1
ATOM 690 C CA . GLU A 1 91 ? 14.509 9.777 1.964 1.00 82.19 91 GLU A CA 1
ATOM 691 C C . GLU A 1 91 ? 14.969 9.346 0.572 1.00 82.19 91 GLU A C 1
ATOM 693 O O . GLU A 1 91 ? 14.297 9.629 -0.417 1.00 82.19 91 GLU A O 1
ATOM 698 N N . LEU A 1 92 ? 16.034 8.537 0.503 1.00 82.69 92 LEU A N 1
ATOM 699 C CA . LEU A 1 92 ? 16.495 7.945 -0.752 1.00 82.69 92 LEU A CA 1
ATOM 700 C C . LEU A 1 92 ? 15.399 7.098 -1.413 1.00 82.69 92 LEU A C 1
ATOM 702 O O . LEU A 1 92 ? 15.175 7.215 -2.616 1.00 82.69 92 LEU A O 1
ATOM 706 N N . LEU A 1 93 ? 14.687 6.275 -0.637 1.00 86.25 93 LEU A N 1
ATOM 707 C CA . LEU A 1 93 ? 13.569 5.490 -1.162 1.00 86.25 93 LEU A CA 1
ATOM 708 C C . LEU A 1 93 ? 12.459 6.391 -1.722 1.00 86.25 93 LEU A C 1
ATOM 710 O O . LEU A 1 93 ? 11.952 6.117 -2.809 1.00 86.25 93 LEU A O 1
ATOM 714 N N . LEU A 1 94 ? 12.078 7.449 -1.001 1.00 86.06 94 LEU A N 1
ATOM 715 C CA . LEU A 1 94 ? 11.050 8.385 -1.458 1.00 86.06 94 LEU A CA 1
ATOM 716 C C . LEU A 1 94 ? 11.464 9.109 -2.741 1.00 86.06 94 LEU A C 1
ATOM 718 O O . LEU A 1 94 ? 10.629 9.253 -3.633 1.00 86.06 94 LEU A O 1
ATOM 722 N N . THR A 1 95 ? 12.736 9.491 -2.871 1.00 86.12 95 THR A N 1
ATOM 723 C CA . THR A 1 95 ? 13.281 10.064 -4.109 1.00 86.12 95 THR A CA 1
ATOM 724 C C . THR A 1 95 ? 13.174 9.072 -5.264 1.00 86.12 95 THR A C 1
ATOM 726 O O . THR A 1 95 ? 12.595 9.400 -6.298 1.00 86.12 95 THR A O 1
ATOM 729 N N . VAL A 1 96 ? 13.628 7.826 -5.074 1.00 88.12 96 VAL A N 1
ATOM 730 C CA . VAL A 1 96 ? 13.541 6.784 -6.114 1.00 88.12 96 VAL A CA 1
ATOM 731 C C . VAL A 1 96 ? 12.090 6.531 -6.527 1.00 88.12 96 VAL A C 1
ATOM 733 O O . VAL A 1 96 ? 11.798 6.462 -7.715 1.00 88.12 96 VAL A O 1
ATOM 736 N N . ILE A 1 97 ? 11.165 6.428 -5.571 1.00 89.12 97 ILE A N 1
ATOM 737 C CA . ILE A 1 97 ? 9.736 6.212 -5.840 1.00 89.12 97 ILE A CA 1
ATOM 738 C C . ILE A 1 97 ? 9.076 7.426 -6.520 1.00 89.12 97 ILE A C 1
ATOM 740 O O . ILE A 1 97 ? 8.118 7.263 -7.278 1.00 89.12 97 ILE A O 1
ATOM 744 N N . GLY A 1 98 ? 9.538 8.643 -6.227 1.00 85.38 98 GLY A N 1
ATOM 745 C CA . GLY A 1 98 ? 9.025 9.870 -6.838 1.00 85.38 98 GLY A CA 1
ATOM 746 C C . GLY A 1 98 ? 9.490 10.055 -8.284 1.00 85.38 98 GLY A C 1
ATOM 747 O O . GLY A 1 98 ? 8.712 10.499 -9.135 1.00 85.38 98 GLY A O 1
ATOM 748 N N . GLU A 1 99 ? 10.743 9.698 -8.567 1.00 87.06 99 GLU A N 1
ATOM 749 C CA . GLU A 1 99 ? 11.361 9.850 -9.888 1.00 87.06 99 GLU A CA 1
ATOM 750 C C . GLU A 1 99 ? 11.072 8.668 -10.816 1.00 87.06 99 GLU A C 1
ATOM 752 O O . GLU A 1 99 ? 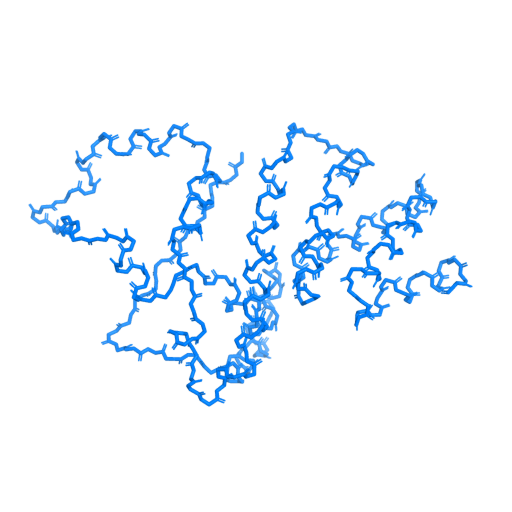10.758 8.854 -11.997 1.00 87.06 99 GLU A O 1
ATOM 757 N N . ALA A 1 100 ? 11.149 7.445 -10.291 1.00 85.25 100 ALA A N 1
ATOM 758 C CA . ALA A 1 100 ? 10.871 6.240 -11.045 1.00 85.25 100 ALA A CA 1
ATOM 759 C C . ALA A 1 100 ? 9.374 5.921 -10.958 1.00 85.25 100 ALA A C 1
ATOM 761 O O . ALA A 1 100 ? 8.823 5.676 -9.888 1.00 85.25 100 ALA A O 1
ATOM 762 N N . LYS A 1 101 ? 8.699 5.953 -12.109 1.00 82.62 101 LYS A N 1
ATOM 763 C CA . LYS A 1 101 ? 7.262 5.701 -12.206 1.00 82.62 101 LYS A CA 1
ATOM 764 C C . LYS A 1 101 ? 7.017 4.305 -12.757 1.00 82.62 101 LYS A C 1
ATOM 766 O O . LYS A 1 101 ? 7.758 3.811 -13.603 1.00 82.62 101 LYS A O 1
ATOM 771 N N . THR A 1 102 ? 5.939 3.686 -12.302 1.00 82.31 102 THR A N 1
ATOM 772 C CA . THR A 1 102 ? 5.430 2.446 -12.887 1.00 82.31 102 THR A CA 1
ATOM 773 C C . THR A 1 102 ? 4.121 2.730 -13.603 1.00 82.31 102 THR A C 1
ATOM 775 O O . THR A 1 102 ? 3.267 3.449 -13.084 1.00 82.31 102 THR A O 1
ATOM 778 N N . GLY A 1 103 ? 3.981 2.163 -14.798 1.00 86.31 103 GLY A N 1
ATOM 779 C CA . GLY A 1 103 ? 2.727 2.082 -15.531 1.00 86.31 103 GLY A CA 1
ATOM 780 C C . GLY A 1 103 ? 2.262 0.631 -15.629 1.00 86.31 103 GLY A C 1
ATOM 781 O O . GLY A 1 103 ? 3.071 -0.291 -15.752 1.00 86.31 103 GLY A O 1
ATOM 782 N N . ALA A 1 104 ? 0.949 0.406 -15.559 1.00 88.75 104 ALA A N 1
ATOM 783 C CA . ALA A 1 104 ? 0.378 -0.932 -15.735 1.00 88.75 104 ALA A CA 1
ATOM 784 C C . ALA A 1 104 ? 0.625 -1.487 -17.153 1.00 88.75 104 ALA A C 1
ATOM 786 O O . ALA A 1 104 ? 0.646 -2.700 -17.347 1.00 88.75 104 ALA A O 1
ATOM 787 N N . ASP A 1 105 ? 0.846 -0.612 -18.133 1.00 88.38 105 ASP A N 1
ATOM 788 C CA . ASP A 1 105 ? 1.204 -0.939 -19.512 1.00 88.38 105 ASP A CA 1
ATOM 789 C C . ASP A 1 105 ? 2.572 -1.618 -19.641 1.00 88.38 105 ASP A C 1
ATOM 791 O O . ASP A 1 105 ? 2.734 -2.506 -20.480 1.00 88.38 105 ASP A O 1
ATOM 795 N N . GLU A 1 106 ? 3.517 -1.258 -18.772 1.00 88.00 106 GLU A N 1
ATOM 796 C CA . GLU A 1 106 ? 4.850 -1.862 -18.724 1.00 88.00 106 GLU A CA 1
ATOM 797 C C . GLU A 1 106 ? 4.877 -3.196 -17.958 1.00 88.00 106 GLU A C 1
ATOM 799 O O . GLU A 1 106 ? 5.803 -3.988 -18.139 1.00 88.00 106 GLU A O 1
ATOM 804 N N . LEU A 1 107 ? 3.879 -3.455 -17.104 1.00 89.44 107 LEU A N 1
ATOM 805 C CA . LEU A 1 107 ? 3.841 -4.641 -16.244 1.00 89.44 107 LEU A CA 1
ATOM 806 C C . LEU A 1 107 ? 2.902 -5.733 -16.731 1.00 89.44 107 LEU A C 1
ATOM 808 O O . LEU A 1 107 ? 3.230 -6.907 -16.587 1.00 89.44 107 LEU A O 1
ATOM 812 N N . LEU A 1 108 ? 1.722 -5.378 -17.234 1.00 93.12 108 LEU A N 1
ATOM 813 C CA . LEU A 1 108 ? 0.636 -6.333 -17.430 1.00 93.12 108 LEU A CA 1
ATOM 814 C C . LEU A 1 108 ? 0.439 -6.717 -18.888 1.00 93.12 108 LEU A C 1
ATOM 816 O O . LEU A 1 108 ? 0.714 -5.941 -19.814 1.00 93.12 108 LEU A O 1
ATOM 820 N N . ASP A 1 109 ? -0.113 -7.914 -19.070 1.00 89.38 109 ASP A N 1
ATOM 821 C CA . ASP A 1 109 ? -0.635 -8.356 -20.358 1.00 89.38 109 ASP A CA 1
ATOM 822 C C . ASP A 1 109 ? -1.698 -7.355 -20.860 1.00 89.38 109 ASP A C 1
ATOM 824 O O . ASP A 1 109 ? -2.566 -6.962 -20.069 1.00 89.38 109 ASP A O 1
ATOM 828 N N . PRO A 1 110 ? -1.657 -6.924 -22.140 1.00 88.56 110 PRO A N 1
ATOM 829 C CA . PRO A 1 110 ? -2.661 -6.040 -22.730 1.00 88.56 110 PRO A CA 1
ATOM 830 C C . PRO A 1 110 ? -4.112 -6.381 -22.382 1.00 88.56 110 PRO A C 1
ATOM 832 O O . PRO A 1 110 ? -4.890 -5.461 -22.123 1.00 88.56 110 PRO A O 1
ATOM 835 N N . ALA A 1 111 ? -4.462 -7.669 -22.324 1.00 90.88 111 ALA A N 1
ATOM 836 C CA . ALA A 1 111 ? -5.823 -8.120 -22.033 1.00 90.88 111 ALA A CA 1
ATOM 837 C C . ALA A 1 111 ? -6.292 -7.768 -20.608 1.00 90.88 111 ALA A C 1
ATOM 839 O O . ALA A 1 111 ? -7.482 -7.566 -20.380 1.00 90.88 111 ALA A O 1
ATOM 840 N N . GLN A 1 112 ? -5.364 -7.654 -19.656 1.00 91.69 112 GLN A N 1
ATOM 841 C CA . GLN A 1 112 ? -5.651 -7.431 -18.233 1.00 91.69 112 GLN A CA 1
ATOM 842 C C . GLN A 1 112 ? -5.514 -5.954 -17.825 1.00 91.69 112 GLN A C 1
ATOM 844 O O . GLN A 1 112 ? -6.025 -5.535 -16.785 1.00 91.69 112 GLN A O 1
ATOM 849 N N . ARG A 1 113 ? -4.847 -5.128 -18.645 1.00 91.88 113 ARG A N 1
ATOM 850 C CA . ARG A 1 113 ? -4.502 -3.734 -18.301 1.00 91.88 113 ARG A CA 1
ATOM 851 C C . ARG A 1 113 ? -5.701 -2.886 -17.911 1.00 91.88 113 ARG A C 1
ATOM 853 O O . ARG A 1 113 ? -5.634 -2.206 -16.896 1.00 91.88 113 ARG A O 1
ATOM 860 N N . ALA A 1 114 ? -6.783 -2.929 -18.686 1.00 92.81 114 ALA A N 1
ATOM 861 C CA . ALA A 1 114 ? -7.932 -2.052 -18.460 1.00 92.81 114 ALA A CA 1
ATOM 862 C C . ALA A 1 114 ? -8.571 -2.271 -17.076 1.00 92.81 114 ALA A C 1
ATOM 864 O O . ALA A 1 114 ? -8.926 -1.309 -16.400 1.00 92.81 114 ALA A O 1
ATOM 865 N N . ALA A 1 115 ? -8.659 -3.528 -16.629 1.00 93.00 115 ALA A N 1
ATOM 866 C CA . ALA A 1 115 ? -9.226 -3.875 -15.328 1.00 93.00 115 ALA A CA 1
ATOM 867 C C . ALA A 1 115 ? -8.284 -3.531 -14.159 1.00 93.00 115 ALA A C 1
ATOM 869 O O . ALA A 1 115 ? -8.733 -3.151 -13.077 1.00 93.00 115 ALA A O 1
ATOM 870 N N . TRP A 1 116 ? -6.973 -3.659 -14.367 1.00 95.38 116 TRP A N 1
ATOM 871 C CA . TRP A 1 116 ? -5.978 -3.544 -13.299 1.00 95.38 116 TRP A CA 1
ATOM 872 C C . TRP A 1 116 ? -5.340 -2.162 -13.168 1.00 95.38 116 TRP A C 1
ATOM 874 O O . TRP A 1 116 ? -4.907 -1.800 -12.076 1.00 95.38 116 TRP A O 1
ATOM 884 N N . GLN A 1 117 ? -5.290 -1.372 -14.240 1.00 95.19 117 GLN A N 1
ATOM 885 C CA . GLN A 1 117 ? -4.681 -0.043 -14.243 1.00 95.19 117 GLN A CA 1
ATOM 886 C C . GLN A 1 117 ? -5.214 0.880 -13.134 1.00 95.19 117 GLN A C 1
ATOM 888 O O . GLN A 1 117 ? -4.382 1.419 -12.401 1.00 95.19 117 GLN A O 1
ATOM 893 N N . PRO A 1 118 ? -6.539 1.073 -12.950 1.00 95.56 118 PRO A N 1
ATOM 894 C CA . PRO A 1 118 ? -7.029 1.951 -11.888 1.00 95.56 118 PRO A CA 1
ATOM 895 C C . PRO A 1 118 ? -6.688 1.417 -10.491 1.00 95.56 118 PRO A C 1
ATOM 897 O O . PRO A 1 118 ? -6.292 2.194 -9.625 1.00 95.56 118 PRO A O 1
ATOM 900 N N . ARG A 1 119 ? -6.766 0.095 -10.288 1.00 95.81 119 ARG A N 1
ATOM 901 C CA . ARG A 1 119 ? -6.462 -0.559 -9.004 1.00 95.81 119 ARG A CA 1
ATOM 902 C C . ARG A 1 119 ? -4.988 -0.408 -8.628 1.00 95.81 119 ARG A C 1
ATOM 904 O O . ARG A 1 119 ? -4.678 0.010 -7.519 1.00 95.81 119 ARG A O 1
ATOM 911 N N . LEU A 1 120 ? -4.074 -0.669 -9.564 1.00 96.19 120 LEU A N 1
ATOM 912 C CA . LEU A 1 120 ? -2.635 -0.510 -9.337 1.00 96.19 120 LEU A CA 1
ATOM 913 C C . LEU A 1 120 ? -2.238 0.952 -9.139 1.00 96.19 120 LEU A C 1
ATOM 915 O O . LEU A 1 120 ? -1.444 1.247 -8.250 1.00 96.19 120 LEU A O 1
ATOM 919 N N . ALA A 1 121 ? -2.813 1.876 -9.914 1.00 95.06 121 ALA A N 1
ATOM 920 C CA . ALA A 1 121 ? -2.552 3.301 -9.739 1.00 95.06 121 ALA A CA 1
ATOM 921 C C . ALA A 1 121 ? -2.969 3.783 -8.339 1.00 95.06 121 ALA A C 1
ATOM 923 O O . ALA A 1 121 ? -2.189 4.464 -7.671 1.00 95.06 121 ALA A O 1
ATOM 924 N N . ALA A 1 122 ? -4.159 3.385 -7.880 1.00 96.56 122 ALA A N 1
ATOM 925 C CA . ALA A 1 122 ? -4.643 3.640 -6.526 1.00 96.56 122 ALA A CA 1
ATOM 926 C C . ALA A 1 122 ? -3.717 3.024 -5.462 1.00 96.56 122 ALA A C 1
ATOM 928 O O . ALA A 1 122 ? -3.307 3.704 -4.519 1.00 96.56 122 ALA A O 1
ATOM 929 N N . TYR A 1 123 ? -3.316 1.762 -5.645 1.00 96.94 123 TYR A N 1
ATOM 930 C CA . TYR A 1 123 ? -2.443 1.053 -4.709 1.00 96.94 123 TYR A CA 1
ATOM 931 C C . TYR A 1 123 ? -1.049 1.690 -4.605 1.00 96.94 123 TYR A C 1
ATOM 933 O O . TYR A 1 123 ? -0.530 1.872 -3.505 1.00 96.94 123 TYR A O 1
ATOM 941 N N . TRP A 1 124 ? -0.434 2.089 -5.723 1.00 95.38 124 TRP A N 1
ATOM 942 C CA . TRP A 1 124 ? 0.862 2.778 -5.704 1.00 95.38 124 TRP A CA 1
ATOM 943 C C . TRP A 1 124 ? 0.777 4.150 -5.033 1.00 95.38 124 TRP A C 1
ATOM 945 O O . TRP A 1 124 ? 1.683 4.515 -4.282 1.00 95.38 124 TRP A O 1
ATOM 955 N N . GLN A 1 125 ? -0.311 4.896 -5.243 1.00 95.06 125 GLN A N 1
ATOM 956 C CA . GLN A 1 125 ? -0.542 6.156 -4.529 1.00 95.06 125 GLN A CA 1
ATOM 957 C C . GLN A 1 125 ? -0.683 5.923 -3.020 1.00 95.06 125 GLN A C 1
ATOM 959 O O . GLN A 1 125 ? -0.026 6.613 -2.237 1.00 95.06 125 GLN A O 1
ATOM 964 N N . ALA A 1 126 ? -1.462 4.916 -2.616 1.00 97.00 126 ALA A N 1
ATOM 965 C CA . ALA A 1 126 ? -1.612 4.520 -1.217 1.00 97.00 126 ALA A CA 1
ATOM 966 C C . ALA A 1 126 ? -0.272 4.116 -0.583 1.00 97.00 126 ALA A C 1
ATOM 968 O O . ALA A 1 126 ? 0.072 4.612 0.488 1.00 97.00 126 ALA A O 1
ATOM 969 N N . ARG A 1 127 ? 0.538 3.303 -1.274 1.00 94.75 127 ARG A N 1
ATOM 970 C CA . ARG A 1 127 ? 1.889 2.918 -0.835 1.00 94.75 127 ARG A CA 1
ATOM 971 C C . ARG A 1 127 ? 2.780 4.132 -0.609 1.00 94.75 127 ARG A C 1
ATOM 973 O O . ARG A 1 127 ? 3.435 4.238 0.426 1.00 94.75 127 ARG A O 1
ATOM 980 N N . ASN A 1 128 ? 2.816 5.049 -1.570 1.00 92.88 128 ASN A N 1
ATOM 981 C CA . ASN A 1 128 ? 3.663 6.232 -1.474 1.00 92.88 128 ASN A CA 1
ATOM 982 C C . ASN A 1 128 ? 3.216 7.120 -0.302 1.00 92.88 128 ASN A C 1
ATOM 984 O O . ASN A 1 128 ? 4.059 7.573 0.475 1.00 92.88 128 ASN A O 1
ATOM 988 N N . ARG A 1 129 ? 1.898 7.292 -0.114 1.00 94.12 129 ARG A N 1
ATOM 989 C CA . ARG A 1 129 ? 1.332 8.014 1.034 1.00 94.12 129 ARG A CA 1
ATOM 990 C C . ARG A 1 129 ? 1.678 7.341 2.363 1.00 94.12 129 ARG A C 1
ATOM 992 O O . ARG A 1 129 ? 2.057 8.040 3.302 1.00 94.12 129 ARG A O 1
ATOM 999 N N . PHE A 1 130 ? 1.603 6.015 2.430 1.00 94.06 130 PHE A N 1
ATOM 1000 C CA . PHE A 1 130 ? 1.934 5.224 3.615 1.00 94.06 130 PHE A CA 1
ATOM 1001 C C . PHE A 1 130 ? 3.402 5.391 4.024 1.00 94.06 130 PHE A C 1
ATOM 1003 O O . PHE A 1 130 ? 3.691 5.661 5.191 1.00 94.06 130 PHE A O 1
ATOM 1010 N N . ILE A 1 131 ? 4.333 5.308 3.066 1.00 90.75 131 ILE A N 1
ATOM 1011 C CA . ILE A 1 131 ? 5.768 5.500 3.330 1.00 90.75 131 ILE A CA 1
ATOM 1012 C C . ILE A 1 131 ? 6.037 6.934 3.806 1.00 90.75 131 ILE A C 1
ATOM 1014 O O . ILE A 1 131 ? 6.751 7.128 4.788 1.00 90.75 131 ILE A O 1
ATOM 1018 N N . GLN A 1 132 ? 5.429 7.938 3.164 1.00 90.06 132 GLN A N 1
ATOM 1019 C CA . GLN A 1 132 ? 5.554 9.344 3.575 1.00 90.06 132 GLN A CA 1
ATOM 1020 C C . GLN A 1 132 ? 4.999 9.590 4.985 1.00 90.06 132 GLN A C 1
ATOM 1022 O O . GLN A 1 132 ? 5.612 10.304 5.781 1.00 90.06 132 GLN A O 1
ATOM 1027 N N . ALA A 1 133 ? 3.850 8.992 5.312 1.00 90.94 133 ALA A N 1
ATOM 1028 C CA . ALA A 1 133 ? 3.264 9.078 6.643 1.00 90.94 133 ALA A CA 1
ATOM 1029 C C . ALA A 1 133 ? 4.188 8.458 7.698 1.00 90.94 133 ALA A C 1
ATOM 1031 O O . ALA A 1 133 ? 4.465 9.098 8.709 1.00 90.94 133 ALA A O 1
ATOM 1032 N N . GLY A 1 134 ? 4.724 7.263 7.431 1.00 88.81 134 GLY A N 1
ATOM 1033 C CA . GLY A 1 134 ? 5.682 6.600 8.315 1.00 88.81 134 GLY A CA 1
ATOM 1034 C C . GLY A 1 134 ? 6.975 7.397 8.508 1.00 88.81 134 GLY A C 1
ATOM 1035 O O . GLY A 1 134 ? 7.468 7.490 9.627 1.00 88.81 134 GLY A O 1
ATOM 1036 N N . ALA A 1 135 ? 7.489 8.029 7.449 1.00 84.56 135 ALA A N 1
ATOM 1037 C CA . ALA A 1 135 ? 8.668 8.895 7.519 1.00 84.56 135 ALA A CA 1
ATOM 1038 C C . ALA A 1 135 ? 8.437 10.170 8.349 1.00 84.56 135 ALA A C 1
ATOM 1040 O O . ALA A 1 135 ? 9.368 10.687 8.960 1.00 84.56 135 ALA A O 1
ATOM 1041 N N . SER A 1 136 ? 7.195 10.663 8.395 1.00 83.81 136 SER A N 1
ATOM 1042 C CA . SER A 1 136 ? 6.826 11.862 9.161 1.00 83.81 136 SER A CA 1
ATOM 1043 C C . SER A 1 136 ? 6.655 11.585 10.661 1.00 83.81 136 SER A C 1
ATOM 1045 O O . SER A 1 136 ? 6.620 12.523 11.462 1.00 83.81 136 SER A O 1
ATOM 1047 N N . LEU A 1 137 ? 6.548 10.311 11.064 1.00 85.75 137 LEU A N 1
ATOM 1048 C CA . LEU A 1 137 ? 6.476 9.927 12.472 1.00 85.75 137 LEU A CA 1
ATOM 1049 C C . LEU A 1 137 ? 7.824 10.203 13.141 1.00 85.75 137 LEU A C 1
ATOM 1051 O O . LEU A 1 137 ? 8.805 9.488 12.956 1.00 85.75 137 LEU A O 1
ATOM 1055 N N . SER A 1 138 ? 7.856 11.277 13.924 1.00 73.25 138 SER A N 1
ATOM 1056 C CA . SER A 1 138 ? 9.038 11.712 14.662 1.00 73.25 138 SER A CA 1
ATOM 1057 C C . SER A 1 138 ? 9.032 11.129 16.080 1.00 73.25 138 SER A C 1
ATOM 1059 O O . SER A 1 138 ? 7.992 11.096 16.738 1.00 73.25 138 SER A O 1
ATOM 1061 N N . GLY A 1 139 ? 10.201 10.713 16.575 1.00 78.88 139 GLY A N 1
ATOM 1062 C CA . GLY A 1 139 ? 10.368 10.156 17.924 1.00 78.88 139 GLY A CA 1
ATOM 1063 C C . GLY A 1 139 ? 9.942 8.688 18.054 1.00 78.88 139 GLY A C 1
ATOM 1064 O O . GLY A 1 139 ? 9.916 7.944 17.079 1.00 78.88 139 GLY A O 1
ATOM 1065 N N . GLU A 1 140 ? 9.617 8.267 19.279 1.00 79.31 140 GLU A N 1
ATOM 1066 C CA . GLU A 1 140 ? 9.121 6.916 19.591 1.00 79.31 140 GLU A CA 1
ATOM 1067 C C . GLU A 1 140 ? 7.775 6.982 20.334 1.00 79.31 140 GLU A C 1
ATOM 1069 O O . GLU A 1 140 ? 7.692 6.607 21.511 1.00 79.31 140 GLU A O 1
ATOM 1074 N N . PRO A 1 141 ? 6.706 7.503 19.701 1.00 80.56 141 PRO A N 1
ATOM 1075 C CA . PRO A 1 141 ? 5.400 7.531 20.341 1.00 80.56 141 PRO A CA 1
ATOM 1076 C C . PRO A 1 141 ? 4.924 6.097 20.625 1.00 80.56 141 PRO A C 1
ATOM 1078 O O . PRO A 1 141 ? 5.162 5.174 19.844 1.00 80.56 141 PRO A O 1
ATOM 1081 N N . ARG A 1 142 ? 4.248 5.898 21.761 1.00 84.62 142 ARG A N 1
ATOM 1082 C CA . ARG A 1 142 ? 3.711 4.596 22.198 1.00 84.62 142 ARG A CA 1
ATOM 1083 C C . ARG A 1 142 ? 2.244 4.723 22.600 1.00 84.62 142 ARG A C 1
ATOM 1085 O O . ARG A 1 142 ? 1.779 5.807 22.951 1.00 84.62 142 ARG A O 1
ATOM 1092 N N . GLY A 1 143 ? 1.519 3.605 22.553 1.00 87.00 143 GLY A N 1
ATOM 1093 C CA . GLY A 1 143 ? 0.114 3.536 22.964 1.00 87.00 143 GLY A CA 1
ATOM 1094 C C . GLY A 1 143 ? -0.771 4.532 22.208 1.00 87.00 143 GLY A C 1
ATOM 1095 O O . GLY A 1 143 ? -0.648 4.683 20.995 1.00 87.00 143 GLY A O 1
ATOM 1096 N N . ALA A 1 144 ? -1.637 5.245 22.930 1.00 87.69 144 ALA A N 1
ATOM 1097 C CA . ALA A 1 144 ? -2.586 6.193 22.341 1.00 87.69 144 ALA A CA 1
ATOM 1098 C C . ALA A 1 144 ? -1.914 7.328 21.543 1.00 87.69 144 ALA A C 1
ATOM 1100 O O . ALA A 1 144 ? -2.439 7.741 20.511 1.00 87.69 144 ALA A O 1
ATOM 1101 N N . ALA A 1 145 ? -0.731 7.795 21.964 1.00 89.69 145 ALA A N 1
ATOM 1102 C CA . ALA A 1 145 ? 0.001 8.840 21.246 1.00 89.69 145 ALA A CA 1
ATOM 1103 C C . ALA A 1 145 ? 0.494 8.360 19.870 1.00 89.69 145 ALA A C 1
ATOM 1105 O O . ALA A 1 145 ? 0.451 9.117 18.903 1.00 89.69 145 ALA A O 1
ATOM 1106 N N . LEU A 1 146 ? 0.909 7.089 19.762 1.00 91.19 146 LEU A N 1
ATOM 1107 C CA . LEU A 1 146 ? 1.268 6.484 18.475 1.00 91.19 146 LEU A CA 1
ATOM 1108 C C . LEU A 1 146 ? 0.058 6.425 17.548 1.00 91.19 146 LEU A C 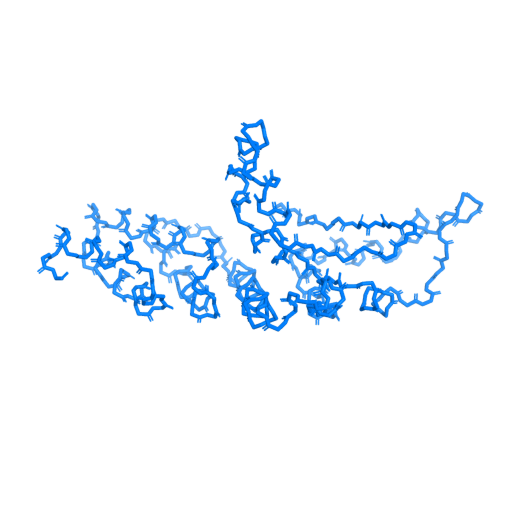1
ATOM 1110 O O . LEU A 1 146 ? 0.170 6.773 16.378 1.00 91.19 146 LEU A O 1
ATOM 1114 N N . ILE A 1 147 ? -1.096 6.014 18.075 1.00 93.38 147 ILE A N 1
ATOM 1115 C CA . ILE A 1 147 ? -2.328 5.917 17.289 1.00 93.38 147 ILE A CA 1
ATOM 1116 C C . ILE A 1 147 ? -2.742 7.301 16.786 1.00 93.38 147 ILE A C 1
ATOM 1118 O O . ILE A 1 147 ? -2.997 7.460 15.596 1.00 93.38 147 ILE A O 1
ATOM 1122 N N . ALA A 1 148 ? -2.741 8.311 17.658 1.00 92.44 148 ALA A N 1
ATOM 1123 C CA . ALA A 1 148 ? -3.064 9.686 17.285 1.00 92.44 148 ALA A CA 1
ATOM 1124 C C . ALA A 1 148 ? -2.129 10.236 16.193 1.00 92.44 148 ALA A C 1
ATOM 1126 O O . ALA A 1 148 ? -2.590 10.934 15.291 1.00 92.44 148 ALA A O 1
ATOM 1127 N N . ALA A 1 149 ? -0.837 9.896 16.247 1.00 93.19 149 ALA A N 1
ATOM 1128 C CA . ALA A 1 149 ? 0.142 10.329 15.254 1.00 93.19 149 ALA A CA 1
ATOM 1129 C C . ALA A 1 149 ? 0.041 9.555 13.924 1.00 93.19 149 ALA A C 1
ATOM 1131 O O . ALA A 1 149 ? 0.164 10.150 12.855 1.00 93.19 149 ALA A O 1
ATOM 1132 N N . ALA A 1 150 ? -0.180 8.238 13.969 1.00 94.88 150 ALA A N 1
ATOM 1133 C CA . ALA A 1 150 ? -0.125 7.368 12.792 1.00 94.88 150 ALA A CA 1
ATOM 1134 C C . ALA A 1 150 ? -1.461 7.261 12.042 1.00 94.88 150 ALA A C 1
ATOM 1136 O O . ALA A 1 150 ? -1.468 7.237 10.808 1.00 94.88 150 ALA A O 1
ATOM 1137 N N . ALA A 1 151 ? -2.590 7.213 12.757 1.00 96.31 151 ALA A N 1
ATOM 1138 C CA . ALA A 1 151 ? -3.899 6.933 12.167 1.00 96.31 151 ALA A CA 1
ATOM 1139 C C . ALA A 1 151 ? -4.275 7.862 10.997 1.00 96.31 151 ALA A C 1
ATOM 1141 O O . ALA A 1 151 ? -4.756 7.335 9.994 1.00 96.31 151 ALA A O 1
ATOM 1142 N N . PRO A 1 152 ? -4.026 9.190 11.032 1.00 97.00 152 PRO A N 1
ATOM 1143 C CA . PRO A 1 152 ? -4.366 10.064 9.908 1.00 97.00 152 PRO A CA 1
ATOM 1144 C C . PRO A 1 152 ? -3.701 9.645 8.589 1.00 97.00 152 PRO A C 1
ATOM 1146 O O . PRO A 1 152 ? -4.373 9.537 7.565 1.00 97.00 152 PRO A O 1
ATOM 1149 N N . GLY A 1 153 ? -2.399 9.340 8.612 1.00 96.94 153 GLY A N 1
ATOM 1150 C CA . GLY A 1 153 ? -1.662 8.941 7.410 1.00 96.94 153 GLY A CA 1
ATOM 1151 C C . GLY A 1 153 ? -2.040 7.549 6.897 1.00 96.94 153 GLY A C 1
ATOM 1152 O O . GLY A 1 153 ? -2.077 7.318 5.685 1.00 96.94 153 GLY A O 1
ATOM 1153 N N . LEU A 1 154 ? -2.383 6.632 7.806 1.00 98.00 154 LEU A N 1
ATOM 1154 C CA . LEU A 1 154 ? -2.916 5.321 7.436 1.00 98.00 154 LEU A CA 1
ATOM 1155 C C . LEU A 1 154 ? -4.303 5.447 6.791 1.00 98.00 154 LEU A C 1
ATOM 1157 O O . LEU A 1 154 ? -4.540 4.855 5.740 1.00 98.00 154 LEU A O 1
ATOM 1161 N N . LEU A 1 155 ? -5.193 6.263 7.366 1.00 98.50 155 LEU A N 1
ATOM 1162 C CA . LEU A 1 155 ? -6.531 6.519 6.822 1.00 98.50 155 LEU A CA 1
ATOM 1163 C C . LEU A 1 155 ? -6.456 7.146 5.427 1.00 98.50 155 LEU A C 1
ATOM 1165 O O . LEU A 1 155 ? -7.184 6.723 4.536 1.00 98.50 155 LEU A O 1
ATOM 1169 N N . ASP A 1 156 ? -5.550 8.102 5.209 1.00 98.38 156 ASP A N 1
ATOM 1170 C CA . ASP A 1 156 ? -5.317 8.676 3.877 1.00 98.38 156 ASP A CA 1
ATOM 1171 C C . ASP A 1 156 ? -4.879 7.618 2.858 1.00 98.38 156 ASP A C 1
ATOM 1173 O O . ASP A 1 156 ? -5.324 7.639 1.713 1.00 98.38 156 ASP A O 1
ATOM 1177 N N . SER A 1 157 ? -4.036 6.670 3.275 1.00 98.25 157 SER A N 1
ATOM 1178 C CA . SER A 1 157 ? -3.583 5.577 2.407 1.00 98.25 157 SER A CA 1
ATOM 1179 C C . SER A 1 157 ? -4.745 4.646 2.036 1.00 98.25 157 SER A C 1
ATOM 1181 O O . SER A 1 157 ? -4.908 4.297 0.870 1.00 98.25 157 SER A O 1
ATOM 1183 N N . VAL A 1 158 ? -5.604 4.307 3.002 1.00 98.31 158 VAL A N 1
ATOM 1184 C CA . VAL A 1 158 ? -6.802 3.477 2.776 1.00 98.31 158 VAL A CA 1
ATOM 1185 C C . VAL A 1 158 ? -7.835 4.184 1.890 1.00 98.31 158 VAL A C 1
ATOM 1187 O O . VAL A 1 158 ? -8.438 3.540 1.036 1.00 98.31 158 VAL A O 1
ATOM 1190 N N . ARG A 1 159 ? -8.004 5.508 2.018 1.00 98.38 159 ARG A N 1
ATOM 1191 C CA . ARG A 1 159 ? -8.884 6.294 1.128 1.00 98.38 159 ARG A CA 1
ATOM 1192 C C . ARG A 1 159 ? -8.433 6.251 -0.328 1.00 98.38 159 ARG A C 1
ATOM 1194 O O . ARG A 1 159 ? -9.271 6.269 -1.224 1.00 98.38 159 ARG A O 1
ATOM 1201 N N . LEU A 1 160 ? -7.119 6.225 -0.562 1.00 98.19 160 LEU A N 1
ATOM 1202 C CA . LEU A 1 160 ? -6.556 6.104 -1.907 1.00 98.19 160 LEU A CA 1
ATOM 1203 C C . LEU A 1 160 ? -6.776 4.700 -2.475 1.00 98.19 160 LEU A C 1
ATOM 1205 O O . LEU A 1 160 ? -7.097 4.574 -3.652 1.00 98.19 160 LEU A O 1
ATOM 1209 N N . SER A 1 161 ? -6.631 3.658 -1.653 1.00 97.88 161 SER A N 1
ATOM 1210 C CA . SER A 1 161 ? -6.886 2.272 -2.048 1.00 97.88 161 SER A CA 1
ATOM 1211 C C . SER A 1 161 ? -7.438 1.460 -0.881 1.00 97.88 161 SER A C 1
ATOM 1213 O O . SER A 1 161 ? -6.702 1.095 0.037 1.00 97.88 161 SER A O 1
ATOM 1215 N N . ALA A 1 162 ? -8.717 1.085 -0.966 1.00 96.44 162 ALA A N 1
ATOM 1216 C CA . ALA A 1 162 ? -9.362 0.215 0.020 1.00 96.44 162 ALA A CA 1
ATOM 1217 C C . ALA A 1 162 ? -8.703 -1.179 0.108 1.00 96.44 162 ALA A C 1
ATOM 1219 O O . ALA A 1 162 ? -8.792 -1.845 1.136 1.00 96.44 162 ALA A O 1
ATOM 1220 N N . GLU A 1 163 ? -8.012 -1.602 -0.956 1.00 95.81 163 GLU A N 1
ATOM 1221 C CA . GLU A 1 163 ? -7.259 -2.862 -1.032 1.00 95.81 163 GLU A CA 1
ATOM 1222 C C . GLU A 1 163 ? -5.879 -2.781 -0.347 1.00 95.81 163 GLU A C 1
ATOM 1224 O O . GLU A 1 163 ? -5.169 -3.778 -0.284 1.00 95.81 163 GLU A O 1
ATOM 1229 N N . PHE A 1 164 ? -5.460 -1.608 0.152 1.00 97.50 164 PHE A N 1
ATOM 1230 C CA . PHE A 1 164 ? -4.127 -1.416 0.733 1.00 97.50 164 PHE A CA 1
ATOM 1231 C C . PHE A 1 164 ? -4.048 -1.929 2.184 1.00 97.50 164 PHE A C 1
ATOM 1233 O O . PHE A 1 164 ? -4.068 -1.164 3.157 1.00 97.50 164 PHE A O 1
ATOM 1240 N N . GLU A 1 165 ? -3.929 -3.250 2.321 1.00 95.50 165 GLU A N 1
ATOM 1241 C CA . GLU A 1 165 ? -3.834 -3.960 3.603 1.00 95.50 165 GLU A CA 1
ATOM 1242 C C . GLU A 1 165 ? -2.736 -3.434 4.552 1.00 95.50 165 GLU A C 1
ATOM 1244 O O . GLU A 1 165 ? -3.015 -3.335 5.752 1.00 95.50 165 GLU A O 1
ATOM 1249 N N . PRO A 1 166 ? -1.543 -2.990 4.085 1.00 95.38 166 PRO A N 1
ATOM 1250 C CA . PRO A 1 166 ? -0.500 -2.487 4.983 1.00 95.38 166 PRO A CA 1
ATOM 1251 C C . PRO A 1 166 ? -0.918 -1.286 5.841 1.00 95.38 166 PRO A C 1
ATOM 1253 O O . PRO A 1 166 ? -0.316 -1.061 6.888 1.00 95.38 166 PRO A O 1
ATOM 1256 N N . ALA A 1 167 ? -1.938 -0.522 5.432 1.00 97.19 167 ALA A N 1
ATOM 1257 C CA . ALA A 1 167 ? -2.525 0.529 6.263 1.00 97.19 167 ALA A CA 1
ATOM 1258 C C . ALA A 1 167 ? -3.810 0.082 6.975 1.00 97.19 167 ALA A C 1
ATOM 1260 O O . ALA A 1 167 ? -4.042 0.484 8.118 1.00 97.19 167 ALA A O 1
ATOM 1261 N N . TYR A 1 168 ? -4.622 -0.762 6.332 1.00 97.75 168 TYR A N 1
ATOM 1262 C CA . TYR A 1 168 ? -5.894 -1.223 6.886 1.00 97.75 168 TYR A CA 1
ATOM 1263 C C . TYR A 1 168 ? -5.712 -2.117 8.123 1.00 97.75 168 TYR A C 1
ATOM 1265 O O . TYR A 1 168 ? -6.310 -1.846 9.169 1.00 97.75 168 TYR A O 1
ATOM 1273 N N . ALA A 1 169 ? -4.848 -3.135 8.052 1.00 96.00 169 ALA A N 1
ATOM 1274 C CA . ALA A 1 169 ? -4.651 -4.077 9.156 1.00 96.00 169 ALA A CA 1
ATOM 1275 C C . ALA A 1 169 ? -4.165 -3.378 10.442 1.00 96.00 169 ALA A C 1
ATOM 1277 O O . ALA A 1 169 ? -4.747 -3.611 11.510 1.00 96.00 169 ALA A O 1
ATOM 1278 N N . PRO A 1 170 ? -3.164 -2.468 10.386 1.00 96.00 170 PRO A N 1
ATOM 1279 C CA . PRO A 1 170 ? -2.754 -1.709 11.562 1.00 96.00 170 PRO A CA 1
ATOM 1280 C C . PRO A 1 170 ? -3.866 -0.827 12.127 1.00 96.00 170 PRO A C 1
ATOM 1282 O O . PRO A 1 170 ? -4.020 -0.797 13.344 1.00 96.00 170 PRO A O 1
ATOM 1285 N N . LEU A 1 171 ? -4.677 -0.164 11.294 1.00 98.00 171 LEU A N 1
ATOM 1286 C CA . LEU A 1 171 ? -5.823 0.625 11.771 1.00 98.00 171 LEU A CA 1
ATOM 1287 C C . LEU A 1 171 ? -6.818 -0.238 12.556 1.00 98.00 171 LEU A C 1
ATOM 1289 O O . LEU A 1 171 ? -7.238 0.144 13.651 1.00 98.00 171 LEU A O 1
ATOM 1293 N N . MET A 1 172 ? -7.136 -1.430 12.045 1.00 98.06 172 MET A N 1
ATOM 1294 C CA . MET A 1 172 ? -8.002 -2.383 12.742 1.00 98.06 172 MET A CA 1
ATOM 1295 C C . MET A 1 172 ? -7.378 -2.874 14.054 1.00 98.06 172 MET A C 1
ATOM 1297 O O . MET A 1 172 ? -8.065 -2.952 15.074 1.00 98.06 172 MET A O 1
ATOM 1301 N N . SER A 1 173 ? -6.073 -3.159 14.070 1.00 96.50 173 SER A N 1
ATOM 1302 C CA . SER A 1 173 ? -5.358 -3.535 15.296 1.00 96.50 173 SER A CA 1
ATOM 1303 C C . SER A 1 173 ? -5.344 -2.400 16.326 1.00 96.50 173 SER A C 1
ATOM 1305 O O . SER A 1 173 ? -5.550 -2.648 17.515 1.00 96.50 173 SER A O 1
ATOM 1307 N N . MET A 1 174 ? -5.126 -1.157 15.890 1.00 96.31 174 MET A N 1
ATOM 1308 C CA . MET A 1 174 ? -5.155 0.030 16.748 1.00 96.31 174 MET A CA 1
ATOM 1309 C C . MET A 1 174 ? -6.545 0.217 17.359 1.00 96.31 174 MET A C 1
ATOM 1311 O O . MET A 1 174 ? -6.657 0.359 18.577 1.00 96.31 174 MET A O 1
ATOM 1315 N N . ALA A 1 175 ? -7.605 0.125 16.552 1.00 96.88 175 ALA A N 1
ATOM 1316 C CA . ALA A 1 175 ? -8.980 0.200 17.034 1.00 96.88 175 ALA A CA 1
ATOM 1317 C C . ALA A 1 175 ? -9.294 -0.877 18.083 1.00 96.88 175 ALA A C 1
ATOM 1319 O O . ALA A 1 175 ? -9.811 -0.555 19.153 1.00 96.88 175 ALA A O 1
ATOM 1320 N N . ARG A 1 176 ? -8.906 -2.137 17.836 1.00 96.00 176 ARG A N 1
ATOM 1321 C CA . ARG A 1 176 ? -9.069 -3.229 18.813 1.00 96.00 176 ARG A CA 1
ATOM 1322 C C . ARG A 1 176 ? -8.298 -2.966 20.107 1.00 96.00 176 ARG A C 1
ATOM 1324 O O . ARG A 1 176 ? -8.828 -3.211 21.184 1.00 96.00 176 ARG A O 1
ATOM 1331 N N . SER A 1 177 ? -7.081 -2.428 20.021 1.00 94.94 177 SER A N 1
ATOM 1332 C CA . SER A 1 177 ? -6.284 -2.089 21.210 1.00 94.94 177 SER A CA 1
ATOM 1333 C C . SER A 1 177 ? -6.909 -0.971 22.059 1.00 94.94 177 SER A C 1
ATOM 1335 O O . SER A 1 177 ? -6.776 -0.969 23.285 1.00 94.94 177 SER A O 1
ATOM 1337 N N . LEU A 1 178 ? -7.640 -0.048 21.423 1.00 95.31 178 LEU A N 1
ATOM 1338 C CA . LEU A 1 178 ? -8.342 1.037 22.103 1.00 95.31 178 LEU A CA 1
ATOM 1339 C C . LEU A 1 178 ? -9.617 0.563 22.808 1.00 95.31 178 LEU A C 1
ATOM 1341 O O . LEU A 1 178 ? -9.992 1.177 23.798 1.00 95.31 178 LEU A O 1
ATOM 1345 N N . LEU A 1 179 ? -10.253 -0.540 22.388 1.00 94.94 179 LEU A N 1
ATOM 1346 C CA . LEU A 1 179 ? -11.493 -1.026 23.020 1.00 94.94 179 LEU A CA 1
ATOM 1347 C C . LEU A 1 179 ? -11.355 -1.227 24.537 1.00 94.94 179 LEU A C 1
ATOM 1349 O O . LEU A 1 179 ? -12.303 -0.965 25.274 1.00 94.94 179 LEU A O 1
ATOM 1353 N N . ALA A 1 180 ? -10.174 -1.652 24.996 1.00 89.50 180 ALA A N 1
ATOM 1354 C CA . ALA A 1 180 ? -9.897 -1.895 26.410 1.00 89.50 180 ALA A CA 1
ATOM 1355 C C . ALA A 1 180 ? -9.508 -0.634 27.206 1.00 89.50 180 ALA A C 1
ATOM 1357 O O . ALA A 1 180 ? -9.594 -0.651 28.431 1.00 89.50 180 ALA A O 1
ATOM 1358 N N . SER A 1 181 ? -9.046 0.435 26.547 1.00 92.25 181 SER A N 1
ATOM 1359 C CA . SER A 1 181 ? -8.423 1.594 27.215 1.00 92.25 181 SER A CA 1
ATOM 1360 C C . SER A 1 181 ? -9.107 2.936 26.930 1.00 92.25 181 SER A C 1
ATOM 1362 O O . SER A 1 181 ? -9.216 3.763 27.829 1.00 92.25 181 SER A O 1
ATOM 1364 N N . ASP A 1 182 ? -9.605 3.147 25.713 1.00 94.56 182 ASP A N 1
ATOM 1365 C CA . ASP A 1 182 ? -10.358 4.324 25.276 1.00 94.56 182 ASP A CA 1
ATOM 1366 C C . ASP A 1 182 ? -11.427 3.895 24.261 1.00 94.56 182 ASP A C 1
ATOM 1368 O O . ASP A 1 182 ? -11.251 3.939 23.039 1.00 94.56 182 ASP A O 1
ATOM 1372 N N . ARG A 1 183 ? -12.572 3.468 24.792 1.00 95.88 183 ARG A N 1
ATOM 1373 C CA . ARG A 1 183 ? -13.694 2.961 24.000 1.00 95.88 183 ARG A CA 1
ATOM 1374 C C . ARG A 1 183 ? -14.280 4.016 23.051 1.00 95.88 183 ARG A C 1
ATOM 1376 O O . ARG A 1 183 ? -14.664 3.673 21.936 1.00 95.88 183 ARG A O 1
ATOM 1383 N N . ALA A 1 184 ? -14.293 5.290 23.447 1.00 95.62 184 ALA A N 1
ATOM 1384 C CA . ALA A 1 184 ? -14.741 6.386 22.585 1.00 95.62 184 ALA A CA 1
ATOM 1385 C C . ALA A 1 184 ? -13.734 6.672 21.455 1.00 95.62 184 ALA A C 1
ATOM 1387 O O . ALA A 1 184 ? -14.120 7.000 20.332 1.00 95.62 184 ALA A O 1
ATOM 1388 N N . GLY A 1 185 ? -12.433 6.543 21.729 1.00 95.75 185 GLY A N 1
ATOM 1389 C CA . GLY A 1 185 ? -11.381 6.564 20.712 1.00 95.75 185 GLY A CA 1
ATOM 1390 C C . GLY A 1 185 ? -11.492 5.410 19.721 1.00 95.75 185 GLY A C 1
ATOM 1391 O O . GLY A 1 185 ? -11.393 5.643 18.516 1.00 95.75 185 GLY A O 1
ATOM 1392 N N . ALA A 1 186 ? -11.759 4.194 20.207 1.00 97.12 186 ALA A N 1
ATOM 1393 C CA . ALA A 1 186 ? -11.982 3.022 19.361 1.00 97.12 186 ALA A CA 1
ATOM 1394 C C . ALA A 1 186 ? -13.168 3.227 18.406 1.00 97.12 186 ALA A C 1
ATOM 1396 O O . ALA A 1 186 ? -13.029 2.998 17.206 1.00 97.12 186 ALA A O 1
ATOM 1397 N N . GLU A 1 187 ? -14.302 3.718 18.917 1.00 97.88 187 GLU A N 1
ATOM 1398 C CA . GLU A 1 187 ? -15.494 3.994 18.107 1.00 97.88 187 GLU A CA 1
ATOM 1399 C C . GLU A 1 187 ? -15.206 5.013 16.996 1.00 97.88 187 GLU A C 1
ATOM 1401 O O . GLU A 1 187 ? -15.489 4.756 15.825 1.00 97.88 187 GLU A O 1
ATOM 1406 N N . ARG A 1 188 ? -14.581 6.149 17.346 1.00 97.31 188 ARG A N 1
ATOM 1407 C CA . ARG A 1 188 ? -14.213 7.194 16.375 1.00 97.31 188 ARG A CA 1
ATOM 1408 C C . ARG A 1 188 ? -13.256 6.671 15.309 1.00 97.31 188 ARG A C 1
ATOM 1410 O O . ARG A 1 188 ? -13.403 7.012 14.137 1.00 97.31 188 ARG A O 1
ATOM 1417 N N . LEU A 1 189 ? -12.273 5.859 15.705 1.00 97.81 189 LEU A N 1
ATOM 1418 C CA . LEU A 1 189 ? -11.324 5.279 14.762 1.00 97.81 1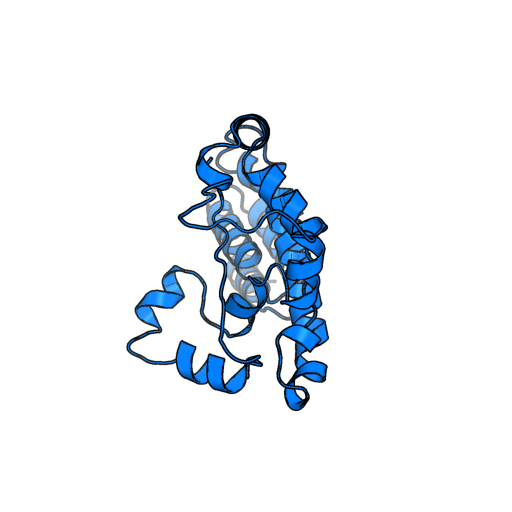89 LEU A CA 1
ATOM 1419 C C . LEU A 1 189 ? -12.023 4.302 13.811 1.00 97.81 189 LEU A C 1
ATOM 1421 O O . LEU A 1 189 ? -11.818 4.404 12.607 1.00 97.81 189 LEU A O 1
ATOM 1425 N N . LEU A 1 190 ? -12.884 3.412 14.310 1.00 98.31 190 LEU A N 1
ATOM 1426 C CA . LEU A 1 190 ? -13.619 2.467 13.463 1.00 98.31 190 LEU A CA 1
ATOM 1427 C C . LEU A 1 190 ? -14.562 3.168 12.482 1.00 98.31 190 LEU A C 1
ATOM 1429 O O . LEU A 1 190 ? -14.603 2.789 11.314 1.00 98.31 190 LEU A O 1
ATOM 1433 N N . GLN A 1 191 ? -15.258 4.223 12.916 1.00 98.12 191 GLN A N 1
ATOM 1434 C CA . GLN A 1 191 ? -16.076 5.053 12.022 1.00 98.12 191 GLN A CA 1
ATOM 1435 C C . GLN A 1 191 ? -15.226 5.689 10.918 1.00 98.12 191 GLN A C 1
ATOM 1437 O O . GLN A 1 191 ? -15.621 5.699 9.754 1.00 98.12 191 GLN A O 1
ATOM 1442 N N . ALA A 1 192 ? -14.034 6.187 11.263 1.00 98.38 192 ALA A N 1
ATOM 1443 C CA . ALA A 1 192 ? -13.114 6.746 10.281 1.00 98.38 192 ALA A CA 1
ATOM 1444 C C . ALA A 1 192 ? -12.587 5.683 9.299 1.00 98.38 192 ALA A C 1
ATOM 1446 O O . ALA A 1 192 ? -12.413 5.995 8.121 1.00 98.38 192 ALA A O 1
ATOM 1447 N N . VAL A 1 193 ? -12.358 4.445 9.757 1.00 98.38 193 VAL A N 1
ATOM 1448 C CA . VAL A 1 193 ? -11.937 3.320 8.905 1.00 98.38 193 VAL A CA 1
ATOM 1449 C C . VAL A 1 193 ? -13.053 2.898 7.944 1.00 98.38 193 VAL A C 1
ATOM 1451 O O . VAL A 1 193 ? -12.785 2.787 6.750 1.00 98.38 193 VAL A O 1
ATOM 1454 N N . ASP A 1 194 ? -14.292 2.718 8.419 1.00 98.19 194 ASP A N 1
ATOM 1455 C CA . ASP A 1 194 ? -15.446 2.392 7.555 1.00 98.19 194 ASP A CA 1
ATOM 1456 C C . ASP A 1 194 ? -15.691 3.506 6.526 1.00 98.19 194 ASP A C 1
ATOM 1458 O O . ASP A 1 194 ? -15.868 3.233 5.343 1.00 98.19 194 ASP A O 1
ATOM 1462 N N . ALA A 1 195 ? -15.579 4.776 6.928 1.00 98.12 195 ALA A N 1
ATOM 1463 C CA . ALA A 1 195 ? -15.681 5.899 5.997 1.00 98.12 195 ALA A CA 1
ATOM 1464 C C . ALA A 1 195 ? -14.536 5.940 4.964 1.00 98.12 195 ALA A C 1
ATOM 1466 O O . ALA A 1 195 ? -14.741 6.392 3.838 1.00 98.12 195 ALA A O 1
ATOM 1467 N N . ALA A 1 196 ? -13.328 5.496 5.331 1.00 98.12 196 ALA A N 1
ATOM 1468 C CA . ALA A 1 196 ? -12.177 5.453 4.429 1.00 98.12 196 ALA A CA 1
ATOM 1469 C C . ALA A 1 196 ? -12.239 4.289 3.425 1.00 98.12 196 ALA A C 1
ATOM 1471 O O . ALA A 1 196 ? -11.754 4.439 2.305 1.00 98.12 196 ALA A O 1
ATOM 1472 N N . ALA A 1 197 ? -12.835 3.155 3.803 1.00 97.31 197 ALA A N 1
ATOM 1473 C CA . ALA A 1 197 ? -13.005 1.980 2.948 1.00 97.31 197 ALA A CA 1
ATOM 1474 C C . ALA A 1 197 ? -14.401 1.351 3.126 1.00 97.31 197 ALA A C 1
ATOM 1476 O O . ALA A 1 197 ? -14.513 0.244 3.653 1.00 97.31 197 ALA A O 1
ATOM 1477 N N . PRO A 1 198 ? -15.474 1.997 2.633 1.00 96.94 198 PRO A N 1
ATOM 1478 C CA . PRO A 1 198 ? -16.854 1.561 2.883 1.00 96.94 198 PRO A CA 1
ATOM 1479 C C . PRO A 1 198 ? -17.218 0.219 2.230 1.00 96.94 198 PRO A C 1
ATOM 1481 O O . PRO A 1 198 ? -18.229 -0.396 2.583 1.00 96.94 198 PRO A O 1
ATOM 1484 N N . SER A 1 199 ? -16.409 -0.240 1.268 1.00 96.00 199 SER A N 1
ATOM 1485 C CA . SER A 1 199 ? -16.516 -1.568 0.656 1.00 96.00 199 SER A CA 1
ATOM 1486 C C . SER A 1 199 ? -16.035 -2.697 1.575 1.00 96.00 199 SER A C 1
ATOM 1488 O O . SER A 1 199 ? -16.373 -3.856 1.328 1.00 96.00 199 SER A O 1
ATOM 1490 N N . ARG A 1 200 ? -15.276 -2.382 2.633 1.00 96.19 200 ARG A N 1
ATOM 1491 C CA . ARG A 1 200 ? -14.770 -3.340 3.621 1.00 96.19 200 ARG A CA 1
ATOM 1492 C C . ARG A 1 200 ? -15.661 -3.354 4.850 1.00 96.19 200 ARG A C 1
ATOM 1494 O O . ARG A 1 200 ? -15.861 -2.332 5.498 1.00 96.19 200 ARG A O 1
ATOM 1501 N N . ARG A 1 201 ? -16.210 -4.523 5.170 1.00 96.44 201 ARG A N 1
ATOM 1502 C CA . ARG A 1 201 ? -17.214 -4.655 6.234 1.00 96.44 201 ARG A CA 1
ATOM 1503 C C . ARG A 1 201 ? -16.608 -4.804 7.619 1.00 96.44 201 ARG A C 1
ATOM 1505 O O . ARG A 1 201 ? -17.303 -4.535 8.586 1.00 96.44 201 ARG A O 1
ATOM 1512 N N . GLU A 1 202 ? -15.330 -5.158 7.746 1.00 97.56 202 GLU A N 1
ATOM 1513 C CA . GLU A 1 202 ? -14.750 -5.550 9.035 1.00 97.56 202 GLU A CA 1
ATOM 1514 C C . GLU A 1 202 ? -14.843 -4.449 10.107 1.00 97.56 202 GLU A C 1
ATOM 1516 O O . GLU A 1 202 ? -15.081 -4.747 11.277 1.00 97.56 202 GLU A O 1
ATOM 1521 N N . ALA A 1 203 ? -14.680 -3.178 9.724 1.00 97.25 203 ALA A N 1
ATOM 1522 C CA . ALA A 1 203 ? -14.841 -2.044 10.637 1.00 97.25 203 ALA A CA 1
ATOM 1523 C C . ALA A 1 203 ? -16.305 -1.835 11.052 1.00 97.25 203 ALA A C 1
ATOM 1525 O O . ALA A 1 203 ? -16.578 -1.597 12.229 1.00 97.25 203 ALA A O 1
ATOM 1526 N N . ARG A 1 204 ? -17.239 -1.969 10.103 1.00 97.19 204 ARG A N 1
ATOM 1527 C CA . ARG A 1 204 ? -18.681 -1.859 10.347 1.00 97.19 204 ARG A CA 1
ATOM 1528 C C . ARG A 1 204 ? -19.193 -2.990 11.226 1.00 97.19 204 ARG A C 1
ATOM 1530 O O . ARG A 1 204 ? -19.859 -2.729 12.215 1.00 97.19 204 ARG A O 1
ATOM 1537 N N . ASP A 1 205 ? -18.812 -4.223 10.920 1.00 97.75 205 ASP A N 1
ATOM 1538 C CA . ASP A 1 205 ? -19.210 -5.400 11.687 1.00 97.75 205 ASP A CA 1
ATOM 1539 C C . ASP A 1 205 ? -18.711 -5.289 13.138 1.00 97.75 205 ASP A C 1
ATOM 1541 O O . ASP A 1 205 ? -19.441 -5.604 14.079 1.00 97.75 205 ASP A O 1
ATOM 1545 N N . LEU A 1 206 ? -17.493 -4.766 13.341 1.00 97.12 206 LEU A N 1
ATOM 1546 C CA . LEU A 1 206 ? -16.958 -4.518 14.680 1.00 97.12 206 LEU A CA 1
ATOM 1547 C C . LEU A 1 206 ? -17.673 -3.361 15.398 1.00 97.12 206 LEU A C 1
ATOM 1549 O O . LEU A 1 206 ? -17.884 -3.446 16.607 1.00 97.12 206 LEU A O 1
ATOM 1553 N N . LEU A 1 207 ? -18.078 -2.306 14.680 1.00 97.06 207 LEU A N 1
ATOM 1554 C CA . LEU A 1 207 ? -18.933 -1.247 15.232 1.00 97.06 207 LEU A CA 1
ATOM 1555 C C . LEU A 1 207 ? -20.278 -1.807 15.706 1.00 97.06 207 LEU A C 1
ATOM 1557 O O . LEU A 1 207 ? -20.700 -1.497 16.821 1.00 97.06 207 LEU A O 1
ATOM 1561 N N . SER A 1 208 ? -20.908 -2.671 14.911 1.00 96.31 208 SER A N 1
ATOM 1562 C CA . SER A 1 208 ? -22.175 -3.314 15.266 1.00 96.31 208 SER A CA 1
ATOM 1563 C C . SER A 1 208 ? -22.032 -4.229 16.469 1.00 96.31 208 SER A C 1
ATOM 1565 O O . SER A 1 208 ? -22.833 -4.151 17.399 1.00 96.31 208 SER A O 1
ATOM 1567 N N . GLN A 1 209 ? -20.988 -5.056 16.482 1.00 96.06 209 GLN A N 1
ATOM 1568 C CA . GLN A 1 209 ? -20.733 -6.001 17.563 1.00 96.06 209 GLN A CA 1
ATOM 1569 C C . GLN A 1 209 ? -20.456 -5.296 18.894 1.00 96.06 209 GLN A C 1
ATOM 1571 O O . GLN A 1 209 ? -21.008 -5.682 19.923 1.00 96.06 209 GLN A O 1
ATOM 1576 N N . GLU A 1 210 ? -19.590 -4.284 18.888 1.00 95.88 210 GLU A N 1
ATOM 1577 C CA . GLU A 1 210 ? -19.157 -3.638 20.122 1.00 95.88 210 GLU A CA 1
ATOM 1578 C C . GLU A 1 210 ? -20.131 -2.548 20.562 1.00 95.88 210 GLU A C 1
ATOM 1580 O O . GLU A 1 210 ? -20.417 -2.446 21.750 1.00 95.88 210 GLU A O 1
ATOM 1585 N N . PHE A 1 211 ? -20.666 -1.739 19.647 1.00 95.00 211 PHE A N 1
ATOM 1586 C CA . PHE A 1 211 ? -21.413 -0.516 19.975 1.00 95.00 211 PHE A CA 1
ATOM 1587 C C . PHE A 1 211 ? -22.899 -0.569 19.599 1.00 95.00 211 PHE A C 1
ATOM 1589 O O . PHE A 1 211 ? -23.623 0.382 19.899 1.00 95.00 211 PHE A O 1
ATOM 1596 N N . GLY A 1 212 ? -23.369 -1.651 18.967 1.00 86.81 212 GLY A N 1
ATOM 1597 C CA . GLY A 1 212 ? -24.771 -1.812 18.569 1.00 86.81 212 GLY A CA 1
ATOM 1598 C C . GLY A 1 212 ? -25.209 -0.887 17.428 1.00 86.81 212 GLY A C 1
ATOM 1599 O O . GLY A 1 212 ? -26.375 -0.491 17.400 1.00 86.81 212 GLY A O 1
ATOM 1600 N N . ARG A 1 213 ? -24.285 -0.499 16.536 1.00 66.06 213 ARG A N 1
ATOM 1601 C CA . ARG A 1 213 ? -24.529 0.398 15.390 1.00 66.06 213 ARG A CA 1
ATOM 1602 C C . ARG A 1 213 ? -24.332 -0.258 14.037 1.00 66.06 213 ARG A C 1
ATOM 1604 O O . ARG A 1 213 ? -23.326 -0.973 13.888 1.00 66.06 213 ARG A O 1
#

Secondary structure (DSSP, 8-state):
-PPP-------SS---B-HHHHHHHHT-TTTHHHHGGGT--SHHHHHTT----HHHHHHHHTTPPP--SSS-HHHH-HHHHHHHHHS-HHHHHHHHHHHS---HHHHB-HHHHHHHHHHHHHHHHHHHHHHHHHHH--S---HHHHHHHHHHHHHHHHHH-TT-HHHHHHHHHHHHHHHTT-HHHHHHHHHHHHHH-TT--HHHHHHHHHH--

pLDDT: mean 89.38, std 9.63, range [51.75, 98.5]

Radius of gyration: 20.41 Å; chains: 1; bounding box: 63×37×50 Å

Sequence (213 aa):
MRTPMLALVGSHRPKAFDPDRLATRLSDPQLRPLLSPLGLDQPIDLLGQYVAGPASLARFAGPGPLNTDDFPFVTFDARRNVTALAAPPWELLLTVIGEAKTGADELLDPAQRAAWQPRLAAYWQARNRFIQAGASLSGEPRGAALIAAAAPGLLDSVRLSAEFEPAYAPLMSMARSLLASDRAGAERLLQAVDAAAPSRREARDLLSQEFGR